Protein AF-A0A4V2BC86-F1 (afdb_monomer)

Mean predicted aligned error: 7.88 Å

Solvent-accessible surface area (backbone atoms only — not comparable to full-atom values): 12059 Å² total; per-residue (Å²): 133,84,77,79,73,82,78,88,74,74,68,46,29,28,91,84,32,39,36,37,37,76,54,95,94,44,75,49,76,33,45,26,48,31,39,35,82,59,29,38,28,33,44,47,94,48,63,70,61,46,71,81,51,50,77,66,40,73,49,63,32,38,39,37,60,84,94,60,72,40,82,43,39,33,30,29,74,43,72,49,74,50,33,40,33,35,33,61,41,92,70,50,74,67,56,47,52,51,45,43,50,74,67,26,47,50,51,44,12,57,46,38,36,84,49,69,50,88,75,45,51,68,72,57,42,78,70,52,66,46,31,28,45,28,58,58,57,24,39,39,39,35,24,44,48,100,86,68,50,79,41,34,40,38,40,34,46,45,53,34,36,40,36,41,35,69,95,76,44,67,45,20,34,34,46,45,80,47,87,87,58,39,59,45,79,49,70,46,99,62,60,50,66,65,58,32,57,47,51,39,45,17,48,77,32,28,76,79,52,57,69,67,58,39,54,52,52,51,78,68,77

Nearest PDB structures (foldseek):
  4xrn-assembly2_B  TM=7.538E-01  e=5.655E-06  Pseudomonas aeruginosa PAO1
  4rt0-assembly1_A  TM=7.143E-01  e=3.506E-06  Pseudomonas aeruginosa PAO1
  8u0i-assembly1_A  TM=8.084E-01  e=3.095E-05  Pseudomonas aeruginosa PA14
  4rt1-assembly1_A  TM=6.954E-01  e=7.375E-06  Pseudomonas aeruginosa PAO1
  4i86-assembly2_B  TM=6.890E-01  e=3.759E-04  Komagataeibacter xylinus

pLDDT: mean 87.03, std 12.87, range [28.3, 98.25]

Secondary structure (DSSP, 8-state):
--------S--EE-TT-EEEEEETTEEEEEEEEEEETTEEEEE-SSGGGGGG--TT-EEEEEEE-SSSEEEEEEEEEEEETTEEEEEEES--HHHHHHHHHHT-HHHHHHH-EEE-GGGS-TTT-TT--EEEEETTTEEEEEEE-TTS-EEEEEEEETTEEEEEETTTEEEEEEEEEETTTEEEEEE-SS--HHHHHHHHHHHHT-TTS-HHHHHHHHHT-

Sequence (221 aa):
MNYETTRVVPRFPLPKEKMKFVFAEGEKVFAVRDISRRGLGISLLEFDESLYFPTDYRCQAELKIDEEPMLVHVRVKRVNAWSVGFEFEDLDPAQEERLKAFVDPLHIGATLKLVDPRGAPGAFGTGLSAWYHGDSATDLYIWNDTRGGLRRALFSSGERFWEWEEGSGIATGKVELLEGDRTILHKDATPEVRTRALVRKVLEHAEVLDYRLVSFLKEKT

Structure (mmCIF, N/CA/C/O backbone):
data_AF-A0A4V2BC86-F1
#
_entry.id   AF-A0A4V2BC86-F1
#
loop_
_atom_site.group_PDB
_atom_site.id
_atom_sit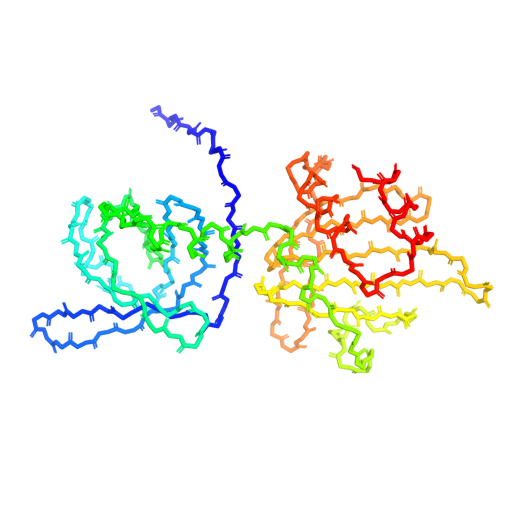e.type_symbol
_atom_site.label_atom_id
_atom_site.label_alt_id
_atom_site.label_comp_id
_atom_site.label_asym_id
_atom_site.label_entity_id
_atom_site.label_seq_id
_atom_site.pdbx_PDB_ins_code
_atom_site.Cartn_x
_atom_site.Cartn_y
_atom_site.Cartn_z
_atom_site.occupancy
_atom_site.B_iso_or_equiv
_atom_site.auth_seq_id
_atom_site.auth_comp_id
_atom_site.auth_asym_id
_atom_site.auth_atom_id
_atom_site.pdbx_PDB_model_num
ATOM 1 N N . MET A 1 1 ? -28.401 -14.197 -2.204 1.00 32.22 1 MET A N 1
ATOM 2 C CA . MET A 1 1 ? -27.991 -13.215 -3.232 1.00 32.22 1 MET A CA 1
ATOM 3 C C . MET A 1 1 ? -26.858 -12.385 -2.651 1.00 32.22 1 MET A C 1
ATOM 5 O O . MET A 1 1 ? -27.122 -11.525 -1.823 1.00 32.22 1 MET A O 1
ATOM 9 N N . ASN A 1 2 ? -25.609 -12.693 -3.007 1.00 28.30 2 ASN A N 1
ATOM 10 C CA . ASN A 1 2 ? -24.467 -11.853 -2.649 1.00 28.30 2 ASN A CA 1
ATOM 11 C C . ASN A 1 2 ? -24.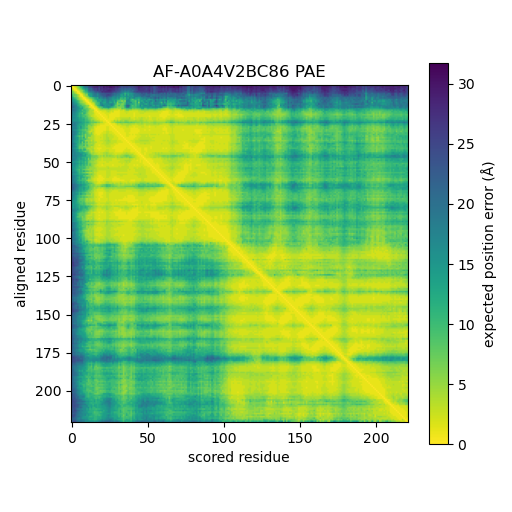413 -10.701 -3.649 1.00 28.30 2 ASN A C 1
ATOM 13 O O . ASN A 1 2 ? -24.008 -10.895 -4.791 1.00 28.30 2 ASN A O 1
ATOM 17 N N . TYR A 1 3 ? -24.845 -9.515 -3.232 1.00 32.41 3 TYR A N 1
ATOM 18 C CA . TYR A 1 3 ? -24.466 -8.299 -3.933 1.00 32.41 3 TYR A CA 1
ATOM 19 C C . TYR A 1 3 ? -22.989 -8.060 -3.621 1.00 32.41 3 TYR A C 1
ATOM 21 O O . TYR A 1 3 ? -22.653 -7.510 -2.571 1.00 32.41 3 TYR A O 1
ATOM 29 N N . GLU A 1 4 ? -22.097 -8.512 -4.504 1.00 33.34 4 GLU A N 1
ATOM 30 C CA . GLU A 1 4 ? -20.732 -7.994 -4.538 1.00 33.34 4 GLU A CA 1
ATOM 31 C C . GLU A 1 4 ? -20.833 -6.492 -4.788 1.00 33.34 4 GLU A C 1
ATOM 33 O O . GLU A 1 4 ? -21.039 -6.020 -5.903 1.00 33.34 4 GLU A O 1
ATOM 38 N N . THR A 1 5 ? -20.779 -5.716 -3.710 1.00 37.22 5 THR A N 1
ATOM 39 C CA . THR A 1 5 ? -20.748 -4.265 -3.799 1.00 37.22 5 THR A CA 1
ATOM 40 C C . THR A 1 5 ? -19.396 -3.908 -4.398 1.00 37.22 5 THR A C 1
ATOM 42 O O . THR A 1 5 ? -18.359 -4.013 -3.735 1.00 37.22 5 THR A O 1
ATOM 45 N N . THR A 1 6 ? -19.399 -3.535 -5.676 1.00 43.44 6 THR A N 1
ATOM 46 C CA . THR A 1 6 ? -18.214 -3.120 -6.423 1.00 43.44 6 THR A CA 1
ATOM 47 C C . THR A 1 6 ? -17.579 -1.931 -5.704 1.00 43.44 6 THR A C 1
ATOM 49 O O . THR A 1 6 ? -18.071 -0.805 -5.748 1.00 43.44 6 THR A O 1
ATOM 52 N N . ARG A 1 7 ? -16.508 -2.192 -4.949 1.00 46.59 7 ARG A N 1
ATOM 53 C CA . ARG A 1 7 ? -15.885 -1.205 -4.052 1.00 46.59 7 ARG A CA 1
ATOM 54 C C . ARG A 1 7 ? -15.330 -0.028 -4.847 1.00 46.59 7 ARG A C 1
ATOM 56 O O . ARG A 1 7 ? -14.785 -0.241 -5.922 1.00 46.59 7 ARG A O 1
ATOM 63 N N . VAL A 1 8 ? -15.412 1.190 -4.310 1.00 52.50 8 VAL A N 1
ATOM 64 C CA . VAL A 1 8 ? -15.033 2.433 -5.022 1.00 52.50 8 VAL A CA 1
ATOM 65 C C . VAL A 1 8 ? -13.670 3.002 -4.575 1.00 52.50 8 VAL A C 1
ATOM 67 O O . VAL A 1 8 ? -13.105 3.817 -5.291 1.00 52.50 8 VAL A O 1
ATOM 70 N N . VAL A 1 9 ? -13.096 2.568 -3.439 1.00 44.41 9 VAL A N 1
ATOM 71 C CA . VAL A 1 9 ? -11.846 3.148 -2.884 1.00 44.41 9 VAL A CA 1
ATOM 72 C C . VAL A 1 9 ? -10.697 2.130 -2.880 1.00 44.41 9 VAL A C 1
ATOM 74 O O . VAL A 1 9 ? -10.923 1.003 -2.424 1.00 44.41 9 VAL A O 1
ATOM 77 N N . PRO A 1 10 ? -9.490 2.497 -3.357 1.00 51.03 10 PRO A N 1
ATOM 78 C CA . PRO A 1 10 ? -8.293 1.669 -3.229 1.00 51.03 10 PRO A CA 1
ATOM 79 C C . PRO A 1 10 ? -7.887 1.500 -1.760 1.00 51.03 10 PRO A C 1
ATOM 81 O O . PRO A 1 10 ? -8.221 2.326 -0.909 1.00 51.03 10 PRO A O 1
ATOM 84 N N . ARG A 1 11 ? -7.197 0.399 -1.471 1.00 54.91 11 ARG A N 1
ATOM 85 C CA . ARG A 1 11 ? -6.683 0.074 -0.144 1.00 54.91 11 ARG A CA 1
ATOM 86 C C . ARG A 1 11 ? -5.184 -0.127 -0.212 1.00 54.91 11 ARG A C 1
ATOM 88 O O . ARG A 1 11 ? -4.731 -0.835 -1.109 1.00 54.91 11 ARG A O 1
ATOM 95 N N . PHE A 1 12 ? -4.469 0.451 0.741 1.00 55.41 12 PHE A N 1
ATOM 96 C CA . PHE A 1 12 ? -3.022 0.324 0.837 1.00 55.41 12 PHE A CA 1
ATOM 97 C C . PHE A 1 12 ? -2.664 -0.676 1.928 1.00 55.41 12 PHE A C 1
ATOM 99 O O . PHE A 1 12 ? -3.215 -0.574 3.024 1.00 55.41 12 PHE A O 1
ATOM 106 N N . PRO A 1 13 ? -1.811 -1.660 1.631 1.00 58.78 13 PRO A N 1
ATOM 107 C CA . PRO A 1 13 ? -1.336 -2.630 2.605 1.00 58.78 13 PRO A CA 1
ATOM 108 C C . PRO A 1 13 ? -0.317 -1.993 3.554 1.00 58.78 13 PRO A C 1
ATOM 110 O O . PRO A 1 13 ? 0.589 -1.291 3.114 1.00 58.78 13 PRO A O 1
ATOM 113 N N . LEU A 1 14 ? -0.461 -2.245 4.857 1.00 64.69 14 LEU A N 1
ATOM 114 C CA . LEU A 1 14 ? 0.290 -1.536 5.901 1.00 64.69 14 LEU A CA 1
ATOM 115 C C . LEU A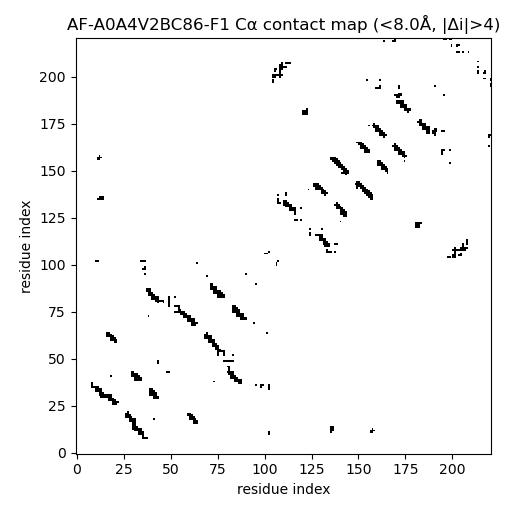 1 14 ? 0.940 -2.473 6.931 1.00 64.69 14 LEU A C 1
ATOM 117 O O . LEU A 1 14 ? 0.638 -2.395 8.119 1.00 64.69 14 LEU A O 1
ATOM 121 N N . PRO A 1 15 ? 1.889 -3.335 6.540 1.00 59.38 15 PRO A N 1
ATOM 122 C CA . PRO A 1 15 ? 2.422 -4.362 7.439 1.00 59.38 15 PRO A CA 1
ATOM 123 C C . PRO A 1 15 ? 3.097 -3.815 8.713 1.00 59.38 15 PRO A C 1
ATOM 125 O O . PRO A 1 15 ? 3.284 -4.563 9.671 1.00 59.38 15 PRO A O 1
ATOM 128 N N . LYS A 1 16 ? 3.476 -2.530 8.737 1.00 72.12 16 LYS A N 1
ATOM 129 C CA . LYS A 1 16 ? 4.114 -1.876 9.890 1.00 72.12 16 LYS A CA 1
ATOM 130 C C . LYS A 1 16 ? 3.128 -1.158 10.810 1.00 72.12 16 LYS A C 1
ATOM 132 O O . LYS A 1 16 ? 3.446 -0.977 11.987 1.00 72.12 16 LYS A O 1
ATOM 137 N N . GLU A 1 17 ? 1.959 -0.774 10.302 1.00 84.81 17 GLU A N 1
ATOM 138 C CA . GLU A 1 17 ? 1.034 0.057 11.063 1.00 84.81 17 GLU A CA 1
ATOM 139 C C . GLU A 1 17 ? 0.216 -0.769 12.043 1.00 84.81 17 GLU A C 1
ATOM 141 O O . GLU A 1 17 ? -0.103 -1.944 11.825 1.00 84.81 17 GLU A O 1
ATOM 146 N N . LYS A 1 18 ? -0.103 -0.141 13.172 1.00 91.62 18 LYS A N 1
ATOM 147 C CA . LYS A 1 18 ? -0.740 -0.802 14.306 1.00 91.62 18 LYS A CA 1
ATOM 148 C C . LYS A 1 18 ? -1.946 -0.012 14.768 1.00 91.62 18 LYS A C 1
ATOM 150 O O . LYS A 1 18 ? -1.952 1.217 14.756 1.00 91.62 18 LYS A O 1
ATOM 155 N N . MET A 1 19 ? -2.948 -0.744 15.227 1.00 95.19 19 MET A N 1
ATOM 156 C CA . MET A 1 19 ? -4.140 -0.177 15.833 1.00 95.19 19 MET A CA 1
ATOM 157 C C . MET A 1 19 ? -4.314 -0.753 17.231 1.00 95.19 19 MET A C 1
ATOM 159 O O . MET A 1 19 ? -4.343 -1.973 17.404 1.00 95.19 19 MET A O 1
ATOM 163 N N . LYS A 1 20 ? -4.397 0.129 18.226 1.00 96.94 20 LYS A N 1
ATOM 164 C CA . LYS A 1 20 ? -4.555 -0.223 19.637 1.00 96.94 20 LYS A CA 1
ATOM 165 C C . LYS A 1 20 ? -5.993 0.032 20.076 1.00 96.94 20 LYS A C 1
ATOM 167 O O . LYS A 1 20 ? -6.523 1.122 19.876 1.00 96.94 20 LYS A O 1
ATOM 172 N N . PHE A 1 21 ? -6.598 -0.968 20.701 1.00 96.75 21 PHE A N 1
ATOM 173 C CA . PHE A 1 21 ? -7.939 -0.921 21.272 1.00 96.75 21 PHE A CA 1
ATOM 174 C C . PHE A 1 21 ? -7.848 -1.089 22.787 1.00 96.75 21 PHE A C 1
ATOM 176 O O . PHE A 1 21 ? -6.995 -1.830 23.280 1.00 96.75 21 PHE A O 1
ATOM 183 N N . VAL A 1 22 ? -8.743 -0.421 23.510 1.00 93.06 22 VAL A N 1
ATOM 184 C CA . VAL A 1 22 ? -8.871 -0.544 24.965 1.00 93.06 22 VAL A CA 1
ATOM 185 C C . VAL A 1 22 ? -10.157 -1.310 25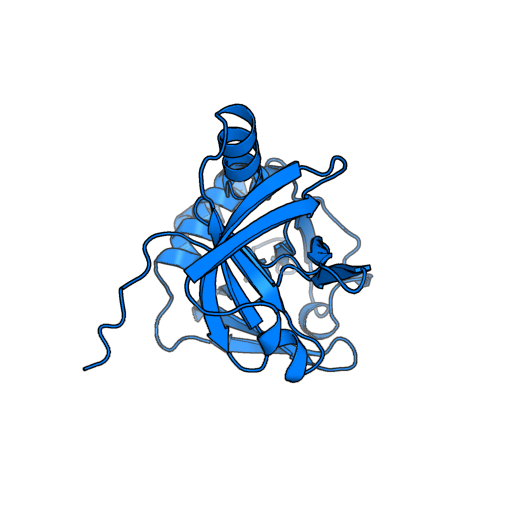.268 1.00 93.06 22 VAL A C 1
ATOM 187 O O . VAL A 1 22 ? -11.247 -0.858 24.916 1.00 93.06 22 VAL A O 1
ATOM 190 N N . PHE A 1 23 ? -10.025 -2.470 25.905 1.00 90.56 23 PHE A N 1
ATOM 191 C CA . PHE A 1 23 ? -11.117 -3.352 26.318 1.00 90.56 23 PHE A CA 1
ATOM 192 C C . PHE A 1 23 ? -11.194 -3.453 27.845 1.00 90.56 23 PHE A C 1
ATOM 194 O O . PHE A 1 23 ? -10.336 -2.940 28.564 1.00 90.56 23 PHE A O 1
ATOM 201 N N . ALA A 1 24 ? -12.220 -4.143 28.352 1.00 88.94 24 ALA A N 1
ATOM 202 C CA . ALA A 1 24 ? -12.378 -4.373 29.787 1.00 88.94 24 ALA A CA 1
ATOM 203 C C . ALA A 1 24 ? -11.225 -5.204 30.377 1.00 88.94 24 ALA A C 1
ATOM 205 O O . ALA A 1 24 ? -10.805 -4.947 31.504 1.00 88.94 24 ALA A O 1
ATOM 206 N N . GLU A 1 25 ? -10.692 -6.171 29.620 1.00 89.50 25 GLU A N 1
ATOM 207 C CA . GLU A 1 25 ? -9.572 -7.012 30.062 1.00 89.50 25 GLU A CA 1
ATOM 208 C C . GLU A 1 25 ? -8.192 -6.358 29.863 1.00 89.50 25 GLU A C 1
ATOM 210 O O . GLU A 1 25 ? -7.183 -6.923 30.285 1.00 89.50 25 GLU A O 1
ATOM 215 N N . GLY A 1 26 ? -8.130 -5.179 29.233 1.00 92.69 26 GLY A N 1
ATOM 216 C CA . GLY A 1 26 ? -6.892 -4.444 28.981 1.00 92.69 26 GLY A CA 1
ATOM 217 C C . GLY A 1 26 ? -6.763 -3.941 27.546 1.00 92.69 26 GLY A C 1
ATOM 218 O O . GLY A 1 26 ? -7.733 -3.850 26.796 1.00 92.69 26 GLY A O 1
ATOM 219 N N . GLU A 1 27 ? -5.541 -3.587 27.161 1.00 94.94 27 GLU A N 1
ATOM 220 C CA . GLU A 1 27 ? -5.239 -3.084 25.823 1.00 94.94 27 GLU A CA 1
ATOM 221 C C . GLU A 1 27 ? -4.821 -4.221 24.886 1.00 94.94 27 GLU A C 1
ATOM 223 O O . GLU A 1 27 ? -4.073 -5.121 25.274 1.00 94.94 27 GLU A O 1
ATOM 228 N N . LYS A 1 28 ? -5.258 -4.157 23.626 1.00 95.12 28 LYS A N 1
ATOM 229 C CA . LYS A 1 28 ? -4.792 -5.057 22.563 1.00 95.12 28 LYS A CA 1
ATOM 230 C C . LYS A 1 28 ? -4.345 -4.271 21.343 1.00 95.12 28 LYS A C 1
ATOM 232 O O . LYS A 1 28 ? -4.946 -3.258 20.988 1.00 95.12 28 LYS A O 1
ATOM 237 N N . VAL A 1 29 ? -3.294 -4.758 20.690 1.00 94.44 29 VAL A N 1
ATOM 238 C CA . VAL A 1 29 ? -2.698 -4.131 19.508 1.00 94.44 29 VAL A CA 1
ATOM 239 C C . VAL A 1 29 ? -2.754 -5.102 18.342 1.00 94.44 29 VAL A C 1
ATOM 241 O O . VAL A 1 29 ? -2.226 -6.206 18.432 1.00 94.44 29 VAL A O 1
ATOM 244 N N . PHE A 1 30 ? -3.335 -4.659 17.234 1.00 94.62 30 PHE A N 1
ATOM 245 C CA . PHE A 1 30 ? -3.472 -5.451 16.017 1.00 94.62 30 PHE A CA 1
ATOM 246 C C . PHE A 1 30 ? -2.698 -4.812 14.869 1.00 94.62 30 PHE A C 1
ATOM 248 O O . PHE A 1 30 ? -2.589 -3.585 14.781 1.00 94.62 30 PHE A O 1
ATOM 255 N N . ALA A 1 31 ? -2.174 -5.646 13.972 1.00 90.69 31 ALA A N 1
ATOM 256 C CA . ALA A 1 31 ? -1.558 -5.177 12.737 1.00 90.69 31 ALA A CA 1
ATOM 257 C C . ALA A 1 31 ? -2.642 -4.667 11.779 1.00 90.69 31 ALA A C 1
ATOM 259 O O . ALA A 1 31 ? -3.637 -5.358 11.532 1.00 90.69 31 ALA A O 1
ATOM 260 N N . VAL A 1 32 ? -2.446 -3.474 11.219 1.00 90.69 32 VAL A N 1
ATOM 261 C CA . VAL A 1 32 ? -3.326 -2.942 10.178 1.00 90.69 32 VAL A CA 1
ATOM 262 C C . VAL A 1 32 ? -2.987 -3.657 8.875 1.00 90.69 32 VAL A C 1
ATOM 264 O O . VAL A 1 32 ? -1.912 -3.504 8.314 1.00 90.69 32 VAL A O 1
ATOM 267 N N . ARG A 1 33 ? -3.914 -4.462 8.363 1.00 86.38 33 ARG A N 1
ATOM 268 C CA . ARG A 1 33 ? -3.730 -5.143 7.080 1.00 86.38 33 ARG A CA 1
ATOM 269 C C . ARG A 1 33 ? -3.799 -4.154 5.930 1.00 86.38 33 ARG A C 1
ATOM 271 O O . ARG A 1 33 ? -2.986 -4.211 5.015 1.00 86.38 33 ARG A O 1
ATOM 278 N N . ASP A 1 34 ? -4.824 -3.307 5.946 1.00 85.62 34 ASP A N 1
ATOM 279 C CA . ASP A 1 34 ? -5.105 -2.386 4.857 1.00 85.62 34 ASP A CA 1
ATOM 280 C C . ASP A 1 34 ? -5.811 -1.114 5.338 1.00 85.62 34 ASP A C 1
ATOM 282 O O . ASP A 1 34 ? -6.564 -1.166 6.307 1.00 85.62 34 ASP A O 1
ATOM 286 N N . ILE A 1 35 ? -5.609 0.012 4.652 1.00 89.06 35 ILE A N 1
ATOM 287 C CA . ILE A 1 35 ? -6.291 1.282 4.941 1.00 89.06 35 ILE A CA 1
ATOM 288 C C . ILE A 1 35 ? -6.836 1.941 3.676 1.00 89.06 35 ILE A C 1
ATOM 290 O O . ILE A 1 35 ? -6.327 1.753 2.573 1.00 89.06 35 ILE A O 1
ATOM 294 N N . SER A 1 36 ? -7.870 2.752 3.838 1.00 87.69 36 SER A N 1
ATOM 295 C CA . SER A 1 36 ? -8.429 3.641 2.825 1.00 87.69 36 SER A CA 1
ATOM 29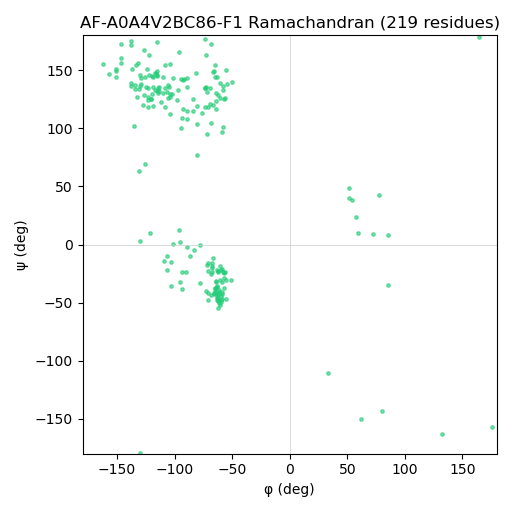6 C C . SER A 1 36 ? -8.962 4.903 3.500 1.00 87.69 36 SER A C 1
ATOM 298 O O . SER A 1 36 ? -9.131 4.927 4.716 1.00 87.69 36 SER A O 1
ATOM 300 N N . ARG A 1 37 ? -9.373 5.903 2.713 1.00 87.06 37 ARG A N 1
ATOM 301 C CA . ARG A 1 37 ? -10.023 7.117 3.247 1.00 87.06 37 ARG A CA 1
ATOM 302 C C . ARG A 1 37 ? -11.272 6.860 4.101 1.00 87.06 37 ARG A C 1
ATOM 304 O O . ARG A 1 37 ? -11.656 7.722 4.872 1.00 87.06 37 ARG A O 1
ATOM 311 N N . ARG A 1 38 ? -11.948 5.719 3.920 1.00 90.94 38 ARG A N 1
ATOM 312 C CA . ARG A 1 38 ? -13.229 5.418 4.589 1.00 90.94 38 ARG A CA 1
ATOM 313 C C . ARG A 1 38 ? -13.126 4.387 5.704 1.00 90.94 38 ARG A C 1
ATOM 315 O O . ARG A 1 38 ? -14.099 4.150 6.406 1.00 90.94 38 ARG A O 1
ATOM 322 N N . GLY A 1 39 ? -11.987 3.727 5.843 1.00 94.25 39 GLY A N 1
ATOM 323 C CA . GLY A 1 39 ? -11.855 2.654 6.813 1.00 94.25 39 GLY A CA 1
ATOM 324 C C . GLY A 1 39 ? -10.632 1.800 6.568 1.00 94.25 39 GLY A C 1
ATOM 325 O O . GLY A 1 39 ? -9.908 1.990 5.587 1.00 94.25 39 GLY A O 1
ATOM 326 N N . LEU A 1 40 ? -10.449 0.823 7.443 1.00 95.44 40 LEU A N 1
ATOM 327 C CA . LEU A 1 40 ? -9.279 -0.042 7.479 1.00 95.44 40 LEU A CA 1
ATOM 328 C C . LEU A 1 40 ? -9.671 -1.499 7.725 1.00 95.44 40 LEU A C 1
ATOM 330 O O . LEU A 1 40 ? -10.827 -1.826 8.009 1.00 95.44 40 LEU A O 1
ATOM 334 N N . GLY A 1 41 ? -8.707 -2.397 7.601 1.00 94.62 41 GLY A N 1
ATOM 335 C CA . GLY A 1 41 ? -8.797 -3.751 8.118 1.00 94.62 41 GLY A CA 1
ATOM 336 C C . GLY A 1 41 ? -7.619 -4.064 9.025 1.00 94.62 41 GLY A C 1
ATOM 337 O O . GLY A 1 41 ? -6.506 -3.645 8.728 1.00 94.62 41 GLY A O 1
ATOM 338 N N . ILE A 1 42 ? -7.859 -4.837 10.079 1.00 95.19 42 ILE A N 1
ATOM 339 C CA . ILE A 1 42 ? -6.808 -5.422 10.921 1.00 95.19 42 ILE A CA 1
ATOM 340 C C . ILE A 1 42 ? -6.714 -6.927 10.677 1.00 95.19 42 ILE A C 1
ATOM 342 O O . ILE A 1 42 ? -7.708 -7.548 10.282 1.00 95.19 42 ILE A O 1
ATOM 346 N N . SER A 1 43 ? -5.544 -7.500 10.931 1.00 91.12 43 SER A N 1
ATOM 347 C CA . SER A 1 43 ? -5.340 -8.950 10.990 1.00 91.12 43 SER A CA 1
ATOM 348 C C . SER A 1 43 ? -5.512 -9.459 12.423 1.00 91.12 43 SER A C 1
ATOM 350 O O . SER A 1 43 ? -5.101 -8.782 13.365 1.00 91.12 43 SER A O 1
ATOM 352 N N . LEU A 1 44 ? -6.103 -10.645 12.567 1.00 92.44 44 LEU A N 1
ATOM 353 C CA . LEU A 1 44 ? -6.213 -11.375 13.833 1.00 92.44 44 LEU A CA 1
ATOM 354 C C . LEU A 1 44 ? -5.163 -12.489 13.866 1.00 92.44 44 LEU A C 1
ATOM 356 O O . LEU A 1 44 ? -4.893 -13.100 12.827 1.00 92.44 44 LEU A O 1
ATOM 360 N N . LEU A 1 45 ? -4.583 -12.739 15.037 1.00 87.94 45 LEU A N 1
ATOM 361 C CA . LEU A 1 45 ? -3.624 -13.826 15.245 1.00 87.94 45 LEU A CA 1
ATOM 362 C C . LEU A 1 45 ? -4.316 -15.074 15.792 1.00 87.94 45 LEU A C 1
ATOM 364 O O . LEU A 1 45 ? -3.923 -16.190 15.452 1.00 87.94 45 LEU A O 1
ATOM 368 N N . GLU A 1 46 ? -5.365 -14.882 16.592 1.00 88.69 46 GLU A N 1
ATOM 369 C CA . GLU A 1 46 ? -6.119 -15.962 17.222 1.00 88.69 46 GLU A CA 1
ATOM 370 C C . GLU A 1 46 ? -7.602 -15.883 16.832 1.00 88.69 46 GLU A C 1
ATOM 372 O O . GLU A 1 46 ? -8.170 -14.814 16.600 1.00 88.69 46 GLU A O 1
ATOM 377 N N . PHE A 1 47 ? -8.248 -17.045 16.705 1.00 82.62 47 PHE A N 1
ATOM 378 C CA . PHE A 1 47 ? -9.621 -17.139 16.199 1.00 82.62 47 PHE A CA 1
ATOM 379 C C . PHE A 1 47 ? -10.646 -16.462 17.124 1.00 82.62 47 PHE A C 1
ATOM 381 O O . PHE A 1 47 ? -11.611 -15.841 16.665 1.00 82.62 47 PHE A O 1
ATOM 388 N N . ASP A 1 48 ? -10.443 -16.578 18.432 1.00 90.31 48 ASP A N 1
ATOM 389 C CA . ASP A 1 48 ? -11.289 -15.993 19.469 1.00 90.31 48 ASP A CA 1
ATOM 390 C C . ASP A 1 48 ? -11.155 -14.466 19.558 1.00 90.31 48 ASP A C 1
ATOM 392 O O . ASP A 1 48 ? -12.070 -13.809 20.052 1.00 90.31 48 ASP A O 1
ATOM 396 N N . GLU A 1 49 ? -10.113 -13.863 18.978 1.00 92.12 49 GLU A N 1
ATOM 397 C CA . GLU A 1 49 ? -10.008 -12.403 18.890 1.00 92.12 49 GLU A CA 1
ATOM 398 C C . GLU A 1 49 ? -11.127 -11.776 18.050 1.00 92.12 49 GLU A C 1
ATOM 400 O O . GLU A 1 49 ? -11.473 -10.605 18.223 1.00 92.12 49 GLU A O 1
ATOM 405 N N . SER A 1 50 ? -11.756 -12.552 17.167 1.00 92.12 50 SER A N 1
ATOM 406 C CA . SER A 1 50 ? -12.934 -12.090 16.427 1.00 92.12 50 SER A CA 1
ATOM 407 C C . SER A 1 50 ? -14.121 -11.761 17.346 1.00 92.12 50 SER A C 1
ATOM 409 O O . SER A 1 50 ? -14.967 -10.940 16.982 1.00 92.12 50 SER A O 1
ATOM 411 N N . LEU A 1 51 ? -14.165 -12.333 18.556 1.00 93.44 51 LEU A N 1
ATOM 412 C CA . LEU A 1 51 ? -15.238 -12.128 19.531 1.00 93.44 51 LEU A CA 1
ATOM 413 C C . LEU A 1 51 ? -15.224 -10.724 20.153 1.00 93.44 51 LEU A C 1
ATOM 415 O O . LEU A 1 51 ? -16.277 -10.252 20.580 1.00 93.44 51 LEU A O 1
ATOM 419 N N . TYR A 1 52 ? -14.082 -10.025 20.144 1.00 93.25 52 TYR A N 1
ATOM 420 C CA . TYR A 1 52 ? -13.998 -8.625 20.588 1.00 93.25 52 TYR A CA 1
ATOM 421 C C . TYR A 1 52 ? -14.742 -7.659 19.659 1.00 93.25 52 TYR A C 1
ATOM 423 O O . TYR A 1 52 ? -15.015 -6.520 20.038 1.00 93.25 52 TYR A O 1
ATOM 431 N N . PHE A 1 53 ? -15.077 -8.094 18.441 1.00 96.06 53 PHE A N 1
ATOM 432 C CA . PHE A 1 53 ? -15.589 -7.222 17.392 1.00 96.06 53 PHE A CA 1
ATOM 433 C C . PHE A 1 53 ? -16.922 -7.713 16.817 1.00 96.06 53 PHE A C 1
ATOM 435 O O . PHE A 1 53 ? -16.973 -8.104 15.652 1.00 96.06 53 PHE A O 1
ATOM 442 N N . PRO A 1 54 ? -18.035 -7.673 17.572 1.00 95.56 54 PRO A N 1
ATOM 443 C CA . PRO A 1 54 ? -19.355 -7.940 17.007 1.00 95.56 54 PRO A CA 1
ATOM 444 C C . PRO A 1 54 ? -19.656 -7.027 15.808 1.00 95.56 54 PRO A C 1
ATOM 446 O O . PRO A 1 54 ? -19.191 -5.892 15.734 1.00 95.56 54 PRO A O 1
ATOM 449 N N . THR A 1 55 ? -20.461 -7.499 14.854 1.00 95.56 55 THR A N 1
ATOM 450 C CA . THR A 1 55 ? -20.848 -6.666 13.699 1.00 95.56 55 THR A CA 1
ATOM 451 C C . THR A 1 55 ? -21.594 -5.411 14.162 1.00 95.56 55 THR A C 1
ATOM 453 O O . THR A 1 55 ? -22.398 -5.477 15.087 1.00 95.56 55 THR A O 1
ATOM 456 N N . ASP A 1 56 ? -21.296 -4.272 13.530 1.00 96.56 56 ASP A N 1
ATOM 457 C CA . ASP A 1 56 ? -21.757 -2.924 13.888 1.00 96.56 56 ASP A CA 1
ATOM 458 C C . ASP A 1 56 ? -21.371 -2.445 15.300 1.00 96.56 56 ASP A C 1
ATOM 460 O O . ASP A 1 56 ? -21.799 -1.366 15.718 1.00 96.56 56 ASP A O 1
ATOM 464 N N . TYR A 1 57 ? -20.501 -3.174 16.011 1.00 96.44 57 TYR A N 1
ATOM 465 C CA . TYR A 1 57 ? -19.881 -2.670 17.231 1.00 96.44 57 TYR A CA 1
ATOM 466 C C . TYR A 1 57 ? -19.112 -1.379 16.939 1.00 96.44 57 TYR A C 1
ATOM 468 O O . TYR A 1 57 ? -18.405 -1.270 15.930 1.00 96.44 57 TYR A O 1
ATOM 476 N N . ARG A 1 58 ? -19.277 -0.399 17.828 1.00 97.12 58 ARG A N 1
ATOM 477 C CA . ARG A 1 58 ? -18.619 0.903 17.768 1.00 97.12 58 ARG A CA 1
ATOM 478 C C . ARG A 1 58 ? -17.609 1.004 18.888 1.00 97.12 58 ARG A C 1
ATOM 480 O O . ARG A 1 58 ? -17.950 0.768 20.046 1.00 97.12 58 ARG A O 1
ATOM 487 N N . CYS A 1 59 ? -16.398 1.401 18.545 1.00 95.62 59 CYS A N 1
ATOM 488 C CA . CYS A 1 59 ? -15.342 1.601 19.519 1.00 95.62 59 CYS A CA 1
ATOM 489 C C . CYS A 1 59 ? -14.417 2.735 19.101 1.00 95.62 59 CYS A C 1
ATOM 491 O O . CYS A 1 59 ? -14.334 3.114 17.931 1.00 95.62 59 CYS A O 1
ATOM 493 N N . GLN A 1 60 ? -13.702 3.252 20.088 1.00 96.62 60 GLN A N 1
ATOM 494 C CA . GLN A 1 60 ? -12.582 4.146 19.875 1.00 96.62 60 GLN A CA 1
ATOM 495 C C . GLN A 1 60 ? -11.290 3.326 19.850 1.00 96.62 60 GLN A C 1
ATOM 497 O O . GLN A 1 60 ? -11.150 2.356 20.598 1.00 96.62 60 GLN A O 1
ATOM 502 N N . ALA A 1 61 ? -10.355 3.707 18.990 1.00 97.19 61 ALA A N 1
ATOM 503 C CA . ALA A 1 61 ? -9.042 3.085 18.933 1.00 97.19 61 ALA A CA 1
ATOM 504 C C . ALA A 1 61 ? -7.968 4.098 18.553 1.00 97.19 61 ALA A C 1
ATOM 506 O O . ALA A 1 61 ? -8.232 5.114 17.914 1.00 97.19 61 ALA A O 1
ATOM 507 N N . GLU A 1 62 ? -6.738 3.795 18.936 1.00 97.31 62 GLU A N 1
ATOM 508 C CA . GLU A 1 62 ? -5.563 4.569 18.573 1.00 97.31 62 GLU A CA 1
ATOM 509 C C . GLU A 1 62 ? -4.948 3.953 17.313 1.00 97.31 62 GLU A C 1
ATOM 511 O O . GLU A 1 62 ? -4.410 2.843 17.337 1.00 97.31 62 GLU A O 1
ATOM 516 N N . LEU A 1 63 ? -5.075 4.661 16.194 1.00 95.44 63 LEU A N 1
ATOM 517 C CA . LEU A 1 63 ? -4.446 4.325 14.927 1.00 95.44 63 LEU A CA 1
ATOM 518 C C . LEU A 1 63 ? -3.071 4.985 14.875 1.00 95.44 63 LEU A C 1
ATOM 520 O O . LEU A 1 63 ? -2.961 6.211 14.832 1.00 95.44 63 LEU A O 1
ATOM 524 N N . LYS A 1 64 ? -2.018 4.172 14.847 1.00 90.81 64 LYS A N 1
ATOM 525 C CA . LYS A 1 64 ? -0.675 4.660 14.568 1.00 90.81 64 LYS A CA 1
ATOM 526 C C . LYS A 1 64 ? -0.458 4.607 13.061 1.00 90.81 64 LYS A C 1
ATOM 528 O O . LYS A 1 64 ? -0.399 3.521 12.499 1.00 90.81 64 LYS A O 1
ATOM 533 N N . ILE A 1 65 ? -0.441 5.787 12.453 1.00 82.44 65 ILE A N 1
ATOM 534 C CA . ILE A 1 65 ? 0.013 6.055 11.087 1.00 82.44 65 ILE A CA 1
ATOM 535 C C . ILE A 1 65 ? 1.117 7.103 11.241 1.00 82.44 65 ILE A C 1
ATOM 537 O O . ILE A 1 65 ? 0.900 8.091 11.934 1.00 82.44 65 ILE A O 1
ATOM 541 N N . ASP A 1 66 ? 2.306 6.886 10.691 1.00 76.62 66 ASP A N 1
ATOM 542 C CA . ASP A 1 66 ? 3.483 7.751 10.901 1.00 76.62 66 ASP A CA 1
ATOM 543 C C . ASP A 1 66 ? 3.961 7.821 12.378 1.00 76.62 66 ASP A C 1
ATOM 545 O O .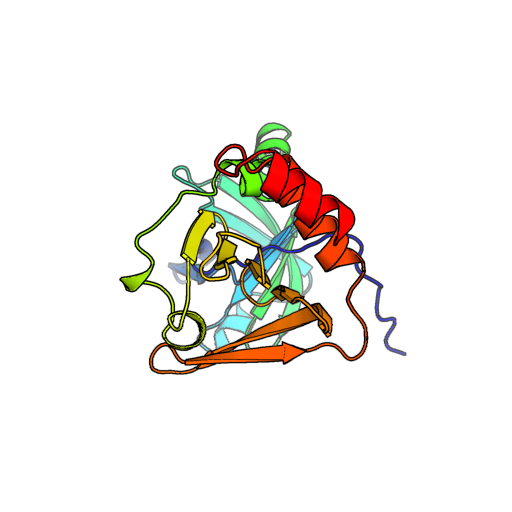 ASP A 1 66 ? 3.858 6.856 13.145 1.00 76.62 66 ASP A O 1
ATOM 549 N N . GLU A 1 67 ? 4.551 8.951 12.789 1.00 77.31 67 GLU A N 1
ATOM 550 C CA . GLU A 1 67 ? 5.165 9.111 14.115 1.00 77.31 67 GLU A CA 1
ATOM 551 C C . GLU A 1 67 ? 4.144 9.338 15.244 1.00 77.31 67 GLU A C 1
ATOM 553 O O . GLU A 1 67 ? 4.348 8.851 16.360 1.00 77.31 67 GLU A O 1
ATOM 558 N N . GLU A 1 68 ? 3.025 10.016 14.965 1.00 86.50 68 GLU A N 1
ATOM 559 C CA . GLU A 1 68 ? 2.049 10.411 15.989 1.00 86.50 68 GLU A CA 1
ATOM 560 C C . GLU A 1 68 ? 0.781 9.537 15.985 1.00 86.50 68 GLU A C 1
ATOM 562 O O . GLU A 1 68 ? 0.110 9.430 14.958 1.00 86.50 68 GLU A O 1
ATOM 567 N N . PRO A 1 69 ? 0.366 8.946 17.116 1.00 91.62 69 PRO A N 1
ATOM 568 C CA . PRO A 1 69 ? -0.894 8.214 17.183 1.00 91.62 69 PRO A CA 1
ATOM 569 C C . PRO A 1 69 ? -2.111 9.130 16.981 1.00 91.62 69 PRO A C 1
ATOM 571 O O . PRO A 1 69 ? -2.141 10.270 17.440 1.00 91.62 69 PRO A O 1
ATOM 574 N N . MET A 1 70 ? -3.143 8.610 16.320 1.00 94.44 70 MET A N 1
ATOM 575 C CA . MET A 1 70 ? -4.403 9.301 16.052 1.00 94.44 70 MET A CA 1
ATOM 576 C C . MET A 1 70 ? -5.572 8.525 16.660 1.00 94.44 70 MET A C 1
ATOM 578 O O . MET A 1 70 ? -5.770 7.348 16.367 1.00 94.44 70 MET A O 1
ATOM 582 N N . LEU A 1 71 ? -6.373 9.183 17.495 1.00 96.38 71 LEU A N 1
ATOM 583 C CA . LEU A 1 71 ? -7.537 8.572 18.133 1.00 96.38 71 LEU A CA 1
ATOM 584 C C . LEU A 1 71 ? -8.750 8.620 17.193 1.00 96.38 71 LEU A C 1
ATOM 586 O O . LEU A 1 71 ? -9.239 9.701 16.881 1.00 96.38 71 LEU A O 1
ATOM 590 N N . VAL A 1 72 ? -9.248 7.468 16.750 1.00 96.94 72 VAL A N 1
ATOM 591 C CA . VAL A 1 72 ? -10.337 7.360 15.765 1.00 96.94 72 VAL A CA 1
ATOM 592 C C . VAL A 1 72 ? -11.544 6.624 16.335 1.00 96.94 72 VAL A C 1
ATOM 594 O O . VAL A 1 72 ? -11.396 5.659 17.089 1.00 96.94 72 VAL A O 1
ATOM 597 N N . HIS A 1 73 ? -12.745 7.042 15.935 1.00 97.56 73 HIS A N 1
ATOM 598 C CA . HIS A 1 73 ? -13.952 6.244 16.125 1.00 97.56 73 HIS A CA 1
ATOM 599 C C . HIS A 1 73 ? -14.157 5.337 14.920 1.00 97.56 73 HIS A C 1
ATOM 601 O O . HIS A 1 73 ? -14.006 5.745 13.766 1.00 97.56 73 HIS A O 1
ATOM 607 N N . VAL A 1 74 ? -14.481 4.080 15.193 1.00 98.12 74 VAL A N 1
ATOM 608 C CA . VAL A 1 74 ? -14.688 3.080 14.157 1.00 98.12 74 VAL A CA 1
ATOM 609 C C . VAL A 1 74 ? -15.905 2.221 14.433 1.00 98.12 74 VAL A C 1
ATOM 611 O O . VAL A 1 74 ? -16.257 1.937 15.579 1.00 98.12 74 VAL A O 1
ATOM 614 N N . ARG A 1 75 ? -16.501 1.742 13.343 1.00 98.25 75 ARG A N 1
ATOM 615 C CA . ARG A 1 75 ? -17.597 0.780 13.351 1.00 98.25 75 ARG A CA 1
ATOM 616 C C . ARG A 1 75 ? -17.201 -0.492 12.620 1.00 98.25 75 ARG A C 1
ATOM 618 O O . ARG A 1 75 ? -16.752 -0.443 11.472 1.00 98.25 75 ARG A O 1
ATOM 625 N N . VAL A 1 76 ? -17.416 -1.638 13.256 1.00 98.00 76 VAL A N 1
ATOM 626 C CA . VAL A 1 76 ? -17.172 -2.954 12.657 1.00 98.00 76 VAL A CA 1
ATOM 627 C C . VAL A 1 76 ? -18.153 -3.182 11.508 1.00 98.00 76 VAL A C 1
ATOM 629 O O . VAL A 1 76 ? -19.364 -3.214 11.705 1.00 98.00 76 VAL A O 1
ATOM 632 N N . LYS A 1 77 ? -17.640 -3.379 10.292 1.00 97.69 77 LYS A N 1
ATOM 633 C CA . LYS A 1 77 ? -18.451 -3.655 9.091 1.00 97.69 77 LYS A CA 1
ATOM 634 C C . LYS A 1 77 ? -18.395 -5.082 8.605 1.00 97.69 77 LYS A C 1
ATOM 636 O O . LYS A 1 77 ? -19.278 -5.516 7.870 1.00 97.69 77 LYS A O 1
ATOM 641 N N . ARG A 1 78 ? -17.348 -5.806 8.972 1.00 95.75 78 ARG A N 1
ATOM 642 C CA . ARG A 1 78 ? -17.209 -7.220 8.643 1.00 95.75 78 ARG A CA 1
ATOM 643 C C . ARG A 1 78 ? -16.260 -7.877 9.622 1.00 95.75 78 ARG A C 1
ATOM 645 O O . ARG A 1 78 ? -15.263 -7.276 10.020 1.00 95.75 78 ARG A O 1
ATOM 652 N N . VAL A 1 79 ? -16.543 -9.135 9.896 1.00 95.31 79 VAL A N 1
ATOM 653 C CA . VAL A 1 79 ? -15.731 -10.005 10.734 1.00 95.31 79 VAL A CA 1
ATOM 654 C C . VAL A 1 79 ? -15.532 -11.292 9.957 1.00 95.31 79 VAL A C 1
ATOM 656 O O . VAL A 1 79 ? -16.471 -11.819 9.358 1.00 95.31 79 VAL A O 1
ATOM 659 N N . ASN A 1 80 ? -14.305 -11.778 9.916 1.00 92.75 80 ASN A N 1
ATOM 660 C CA . ASN A 1 80 ? -14.002 -13.127 9.469 1.00 92.75 80 ASN A CA 1
ATOM 661 C C . ASN A 1 80 ? -12.948 -13.727 10.408 1.00 92.75 80 ASN A C 1
ATOM 663 O O . ASN A 1 80 ? -12.460 -13.048 11.307 1.00 92.75 80 ASN A O 1
ATOM 667 N N . ALA A 1 81 ? -12.616 -15.002 10.205 1.00 88.81 81 ALA A N 1
ATOM 668 C CA . ALA A 1 81 ? -11.771 -15.760 11.130 1.00 88.81 81 ALA A CA 1
ATOM 669 C C . ALA A 1 81 ? -10.381 -15.142 11.381 1.00 88.81 81 ALA A C 1
ATOM 671 O O . ALA A 1 81 ? -9.786 -15.415 12.411 1.00 88.81 81 ALA A O 1
ATOM 672 N N . TRP A 1 82 ? -9.877 -14.319 10.454 1.00 91.25 82 TRP A N 1
ATOM 673 C CA . TRP A 1 82 ? -8.494 -13.821 10.466 1.00 91.25 82 TRP A CA 1
ATOM 674 C C . TRP A 1 82 ? -8.384 -12.304 10.291 1.00 91.25 82 TRP A C 1
ATOM 676 O O . TRP A 1 82 ? -7.289 -11.765 10.151 1.00 91.25 82 TRP A O 1
ATOM 686 N N . SER A 1 83 ? -9.507 -11.589 10.215 1.00 94.38 83 SER A N 1
ATOM 687 C CA . SER A 1 83 ? -9.504 -10.141 10.025 1.00 94.38 83 SER A CA 1
ATOM 688 C C . SER A 1 83 ? -10.827 -9.487 10.400 1.00 94.38 83 SER A C 1
ATOM 690 O O . SER A 1 83 ? -11.913 -10.060 10.280 1.00 94.38 83 SER A O 1
ATOM 692 N N . VAL A 1 84 ? -10.732 -8.209 1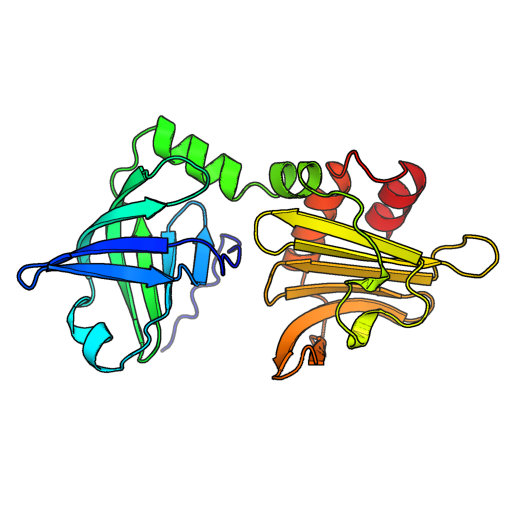0.745 1.00 96.62 84 VAL A N 1
ATOM 693 C CA . VAL A 1 84 ? -11.892 -7.349 10.986 1.00 96.62 84 VAL A CA 1
ATOM 694 C C . VAL A 1 84 ? -11.776 -6.130 10.089 1.00 96.62 84 VAL A C 1
ATOM 696 O O . VAL A 1 84 ? -10.693 -5.582 9.900 1.00 96.62 84 VAL A O 1
ATOM 699 N N . GLY A 1 85 ? -12.880 -5.748 9.449 1.00 96.88 85 GLY A N 1
ATOM 700 C CA . GLY A 1 85 ? -12.959 -4.527 8.655 1.00 96.88 85 GLY A CA 1
ATOM 701 C C . GLY A 1 85 ? -13.772 -3.468 9.373 1.00 96.88 85 GLY A C 1
ATOM 702 O O . GLY A 1 85 ? -14.904 -3.736 9.774 1.00 96.88 85 GLY A O 1
ATOM 703 N N . PHE A 1 86 ? -13.214 -2.270 9.444 1.00 97.69 86 PHE A N 1
ATOM 704 C CA . PHE A 1 86 ? -13.792 -1.116 10.104 1.00 97.69 86 PHE A CA 1
ATOM 705 C C . PHE A 1 86 ? -14.113 -0.017 9.095 1.00 97.69 86 PHE A C 1
ATOM 707 O O . PHE A 1 86 ? -13.429 0.137 8.080 1.00 97.69 86 PHE A O 1
ATOM 714 N N . GLU A 1 87 ? -15.146 0.754 9.396 1.00 97.69 87 GLU A N 1
ATOM 715 C CA . GLU A 1 87 ? -15.427 2.054 8.793 1.00 97.69 87 GLU A CA 1
ATOM 716 C C . GLU A 1 87 ? -15.092 3.141 9.814 1.00 97.69 87 GLU A C 1
ATOM 718 O O . GLU A 1 87 ? -15.403 2.973 10.993 1.00 97.69 87 GLU A O 1
ATOM 723 N N . PHE A 1 88 ? -14.452 4.224 9.373 1.00 97.62 88 PHE A N 1
ATOM 724 C CA . PHE A 1 88 ? -14.231 5.390 10.227 1.00 97.62 88 PHE A CA 1
ATOM 725 C C . PHE A 1 88 ? -15.551 6.143 10.432 1.00 97.62 88 PHE A C 1
ATOM 727 O O . PHE A 1 88 ? -16.290 6.369 9.473 1.00 97.62 88 PHE A O 1
ATOM 734 N N . GLU A 1 89 ? -15.836 6.538 11.669 1.00 97.19 89 GLU A N 1
ATOM 735 C CA . GLU A 1 89 ? -16.955 7.414 12.028 1.00 97.19 89 GLU A CA 1
ATOM 736 C C . GLU A 1 89 ? -16.392 8.720 12.614 1.00 97.19 89 GLU A C 1
ATOM 738 O O . GLU A 1 89 ? -15.334 8.716 13.239 1.00 97.19 89 GLU A O 1
ATOM 743 N N . ASP A 1 90 ? -17.092 9.834 12.387 1.00 94.94 90 ASP A N 1
ATOM 744 C CA . ASP A 1 90 ? -16.852 11.120 13.058 1.00 94.94 90 ASP A CA 1
ATOM 745 C C . ASP A 1 90 ? -15.395 11.624 13.033 1.00 94.94 90 ASP A C 1
ATOM 747 O O . ASP A 1 90 ? -14.900 12.165 14.021 1.00 94.94 90 ASP A O 1
ATOM 751 N N . LEU A 1 91 ? -14.703 11.450 11.899 1.00 95.31 91 LEU A N 1
ATOM 752 C CA . LEU A 1 91 ? -13.373 12.027 11.697 1.00 95.31 91 LEU A CA 1
ATOM 753 C C . LEU A 1 91 ? -13.461 13.553 11.698 1.00 95.31 91 LEU A C 1
ATOM 755 O O . LEU A 1 91 ? -14.265 14.134 10.963 1.00 95.31 91 LEU A O 1
ATOM 759 N N . ASP A 1 92 ? -12.603 14.204 12.477 1.00 95.12 92 ASP A N 1
ATOM 760 C CA . ASP A 1 92 ? -12.433 15.648 12.354 1.00 95.12 92 ASP A CA 1
ATOM 761 C C . ASP A 1 92 ? -11.670 16.010 11.054 1.00 95.12 92 ASP A C 1
ATOM 763 O O . ASP A 1 92 ? -11.031 15.148 10.437 1.00 95.12 92 ASP A O 1
ATOM 767 N N . PRO A 1 93 ? -11.711 17.279 10.601 1.00 94.94 93 PRO A N 1
ATOM 768 C CA . PRO A 1 93 ? -11.063 17.677 9.350 1.00 94.94 93 PRO A CA 1
ATOM 769 C C . PRO A 1 93 ? -9.548 17.427 9.302 1.00 94.94 93 PRO A C 1
ATOM 771 O O . PRO A 1 93 ? -9.011 17.147 8.230 1.00 94.94 93 PRO A O 1
ATOM 774 N N . ALA A 1 94 ? -8.846 17.522 10.436 1.00 92.19 94 ALA A N 1
ATOM 775 C CA . ALA A 1 94 ? -7.407 17.277 10.485 1.00 92.19 94 ALA A CA 1
ATOM 776 C C . ALA A 1 94 ? -7.105 15.779 10.340 1.00 92.19 94 ALA A C 1
ATOM 778 O O . ALA A 1 94 ? -6.194 15.400 9.602 1.00 92.19 94 ALA A O 1
ATOM 779 N N . GLN A 1 95 ? -7.908 14.926 10.979 1.00 93.56 95 GLN A N 1
ATOM 780 C CA . GLN A 1 95 ? -7.834 13.474 10.820 1.00 93.56 95 GLN A CA 1
ATOM 781 C C . GLN A 1 95 ? -8.159 13.039 9.389 1.00 93.56 95 GLN A C 1
ATOM 783 O O . GLN A 1 95 ? -7.464 12.182 8.837 1.00 93.56 95 GLN A O 1
ATOM 788 N N . GLU A 1 96 ? -9.181 13.636 8.764 1.00 92.75 96 GLU A N 1
ATOM 789 C CA . GLU A 1 96 ? -9.533 13.325 7.378 1.00 92.75 96 GLU A CA 1
ATOM 790 C C . GLU A 1 96 ? -8.398 13.693 6.415 1.00 92.75 96 GLU A C 1
ATOM 792 O O . GLU A 1 96 ? -8.023 12.867 5.579 1.00 92.75 96 GLU A O 1
ATOM 797 N N . GLU A 1 97 ? -7.826 14.895 6.531 1.00 90.25 97 GLU A N 1
ATOM 798 C CA . GLU A 1 97 ? -6.709 15.307 5.675 1.00 90.25 97 GLU A CA 1
ATOM 799 C C . GLU A 1 97 ? -5.462 14.453 5.918 1.00 90.25 97 GLU A C 1
ATOM 801 O O . GLU A 1 97 ? -4.808 14.052 4.955 1.00 90.25 97 GLU A O 1
ATOM 806 N N . ARG A 1 98 ? -5.180 14.075 7.170 1.00 88.94 98 ARG A N 1
ATOM 807 C CA . ARG A 1 98 ? -4.071 13.171 7.490 1.00 88.94 98 ARG A CA 1
ATOM 808 C C . ARG A 1 98 ? -4.256 11.794 6.853 1.00 88.94 98 ARG A C 1
ATOM 810 O O . ARG A 1 98 ? -3.358 11.310 6.170 1.00 88.94 98 ARG A O 1
ATOM 817 N N . LEU A 1 99 ? -5.436 11.188 6.997 1.00 88.94 99 LEU A N 1
ATOM 818 C CA . LEU A 1 99 ? -5.760 9.910 6.352 1.00 88.94 99 LEU A CA 1
ATOM 819 C C . LEU A 1 99 ? -5.713 10.011 4.830 1.00 88.94 99 LEU A C 1
ATOM 821 O O . LEU A 1 99 ? -5.240 9.092 4.166 1.00 88.94 99 LEU A O 1
ATOM 825 N N . LYS A 1 100 ? -6.217 11.113 4.271 1.00 86.50 100 LYS A N 1
ATOM 826 C CA . LYS A 1 100 ? -6.213 11.375 2.833 1.00 86.50 100 LYS A CA 1
ATOM 827 C C . LYS A 1 100 ? -4.794 11.489 2.294 1.00 86.50 100 LYS A C 1
ATOM 829 O O . LYS A 1 100 ? -4.543 10.858 1.278 1.00 86.50 100 LYS A O 1
ATOM 834 N N . ALA A 1 101 ? -3.911 12.230 2.963 1.00 82.81 101 ALA A N 1
ATOM 835 C CA . ALA A 1 101 ? -2.505 12.362 2.590 1.00 82.81 101 ALA A CA 1
ATOM 836 C C . ALA A 1 101 ? -1.771 11.018 2.684 1.00 82.81 101 ALA A C 1
ATOM 838 O O . ALA A 1 101 ? -1.073 10.630 1.752 1.00 82.81 101 ALA A O 1
ATOM 839 N N . PHE A 1 102 ? -2.008 10.272 3.764 1.00 80.50 102 PHE A N 1
ATOM 840 C CA . PHE A 1 102 ? -1.383 8.973 3.997 1.00 80.50 102 PHE A CA 1
ATOM 841 C C . PHE A 1 102 ? -1.727 7.942 2.908 1.00 80.50 102 PHE A C 1
ATOM 843 O O . PHE A 1 102 ? -0.879 7.171 2.468 1.00 80.50 102 PHE A O 1
ATOM 850 N N . VAL A 1 103 ? -2.976 7.944 2.431 1.00 80.88 103 VAL A N 1
ATOM 851 C CA . VAL A 1 103 ? -3.436 7.051 1.352 1.00 80.88 103 VAL A CA 1
ATOM 852 C C . VAL A 1 103 ? -3.392 7.706 -0.030 1.00 80.88 103 VAL A C 1
ATOM 854 O O . VAL A 1 103 ? -4.009 7.191 -0.967 1.00 80.88 103 VAL A O 1
ATOM 857 N N . ASP A 1 104 ? -2.728 8.855 -0.172 1.00 81.88 104 ASP A N 1
ATOM 858 C CA . ASP A 1 104 ? -2.628 9.559 -1.446 1.00 81.88 104 ASP A CA 1
ATOM 859 C C . ASP A 1 104 ? -1.540 8.914 -2.323 1.00 81.88 104 ASP A C 1
ATOM 861 O O . ASP A 1 104 ? -0.361 8.934 -1.956 1.00 81.88 104 ASP A O 1
ATOM 865 N N . PRO A 1 105 ? -1.877 8.389 -3.518 1.00 75.62 105 PRO A N 1
ATOM 866 C CA . PRO A 1 105 ? -0.880 7.919 -4.478 1.00 75.62 105 PRO A CA 1
ATOM 867 C C . PRO A 1 105 ? 0.224 8.937 -4.787 1.00 75.62 105 PRO A C 1
ATOM 869 O O . PRO A 1 105 ? 1.344 8.541 -5.101 1.00 75.62 105 PRO A O 1
ATOM 872 N N . LEU A 1 106 ? -0.091 10.235 -4.718 1.00 79.12 106 LEU A N 1
ATOM 873 C CA . LEU A 1 106 ? 0.876 11.304 -4.970 1.00 79.12 106 LEU A CA 1
ATOM 874 C C . LEU A 1 106 ? 1.976 11.315 -3.903 1.00 79.12 106 LEU A C 1
ATOM 876 O O . LEU A 1 106 ? 3.157 11.415 -4.227 1.00 79.12 106 LEU A O 1
ATOM 880 N N . HIS A 1 107 ? 1.585 11.144 -2.638 1.00 79.88 107 HIS A N 1
ATOM 881 C CA . HIS A 1 107 ? 2.517 11.072 -1.520 1.00 79.88 107 HIS A CA 1
ATOM 882 C C . HIS A 1 107 ? 3.396 9.820 -1.615 1.00 79.88 107 HIS A C 1
ATOM 884 O O . HIS A 1 107 ? 4.607 9.903 -1.451 1.00 79.88 107 HIS A O 1
ATOM 890 N N . ILE A 1 108 ? 2.809 8.678 -1.989 1.00 81.81 108 ILE A N 1
ATOM 891 C CA . ILE A 1 108 ? 3.550 7.426 -2.212 1.00 81.81 108 ILE A CA 1
ATOM 892 C C . ILE A 1 108 ? 4.627 7.594 -3.294 1.00 81.81 108 ILE A C 1
ATOM 894 O O . ILE A 1 108 ? 5.739 7.103 -3.135 1.00 81.81 108 ILE A O 1
ATOM 898 N N . GLY A 1 109 ? 4.326 8.304 -4.386 1.00 84.75 109 GLY A N 1
ATOM 899 C CA . GLY A 1 109 ? 5.325 8.608 -5.416 1.00 84.75 109 GLY A CA 1
ATOM 900 C C . GLY A 1 109 ? 6.510 9.391 -4.858 1.00 84.75 109 GLY A C 1
ATOM 901 O O . GLY A 1 109 ? 7.660 9.011 -5.079 1.00 84.75 109 GLY A O 1
ATOM 902 N N . ALA A 1 110 ? 6.226 10.432 -4.075 1.00 86.44 110 ALA A N 1
ATOM 903 C CA . ALA A 1 110 ? 7.239 11.314 -3.503 1.00 86.44 110 ALA A CA 1
ATOM 904 C C . ALA A 1 110 ? 8.132 10.634 -2.446 1.00 86.44 110 ALA A C 1
ATOM 906 O O . ALA A 1 110 ? 9.235 11.111 -2.177 1.00 86.44 110 ALA A O 1
ATOM 907 N N . THR A 1 111 ? 7.691 9.523 -1.847 1.00 88.00 111 THR A N 1
ATOM 908 C CA . THR A 1 111 ? 8.467 8.807 -0.818 1.00 88.00 111 THR A CA 1
ATOM 909 C C . THR A 1 111 ? 9.443 7.785 -1.397 1.00 88.00 111 THR A C 1
ATOM 911 O O . THR A 1 111 ? 10.307 7.303 -0.662 1.00 88.00 111 THR A O 1
ATOM 914 N N . LEU A 1 112 ? 9.367 7.486 -2.702 1.00 91.75 112 LEU A N 1
ATOM 915 C CA . LEU A 1 112 ? 10.282 6.560 -3.367 1.00 91.75 112 LEU A CA 1
ATOM 916 C C . LEU A 1 112 ? 11.733 7.046 -3.268 1.00 91.75 112 LEU A C 1
ATOM 918 O O . LEU A 1 112 ? 12.083 8.151 -3.684 1.00 91.75 112 LEU A O 1
ATOM 922 N N . LYS A 1 113 ? 12.608 6.178 -2.761 1.00 92.50 113 LYS A N 1
ATOM 923 C CA . LYS A 1 113 ? 14.048 6.423 -2.624 1.00 92.50 113 LYS A CA 1
ATOM 924 C C . LYS A 1 113 ? 14.829 5.270 -3.223 1.00 92.50 113 LYS A C 1
ATOM 926 O O . LYS A 1 113 ? 14.486 4.113 -3.006 1.00 92.50 113 LYS A O 1
ATOM 931 N N . LEU A 1 114 ? 15.897 5.588 -3.953 1.00 93.50 114 LEU A N 1
ATOM 932 C CA . LEU A 1 114 ? 16.825 4.580 -4.461 1.00 93.50 114 LEU A CA 1
ATOM 933 C C . LEU A 1 114 ? 17.474 3.844 -3.280 1.00 93.50 114 LEU A C 1
ATOM 935 O O . LEU A 1 114 ? 18.022 4.476 -2.375 1.00 93.50 114 LEU A O 1
ATOM 939 N N . VAL A 1 115 ? 17.429 2.518 -3.311 1.00 91.50 115 VAL A N 1
ATOM 940 C CA . VAL A 1 115 ? 18.019 1.631 -2.302 1.00 91.50 115 VAL A CA 1
ATOM 941 C C . VAL A 1 115 ? 19.026 0.680 -2.947 1.00 91.50 115 VAL A C 1
ATOM 943 O O . VAL A 1 115 ? 19.062 0.528 -4.168 1.00 91.50 115 VAL A O 1
ATOM 946 N N . ASP A 1 116 ? 19.885 0.063 -2.131 1.00 89.44 116 ASP A N 1
ATOM 947 C CA . ASP A 1 116 ? 20.908 -0.868 -2.617 1.00 89.44 116 ASP A CA 1
ATOM 948 C C . ASP A 1 116 ? 20.247 -2.105 -3.260 1.00 89.44 116 ASP A C 1
ATOM 950 O O . ASP A 1 116 ? 19.591 -2.875 -2.551 1.00 89.44 116 ASP A O 1
ATOM 954 N N . PRO A 1 117 ? 20.440 -2.354 -4.573 1.00 86.75 117 PRO A N 1
ATOM 955 C CA . PRO A 1 117 ? 19.827 -3.486 -5.268 1.00 86.75 117 PRO A CA 1
ATOM 956 C C . PRO A 1 117 ? 20.192 -4.854 -4.679 1.00 86.75 117 PRO A C 1
ATOM 958 O O . PRO A 1 117 ? 19.461 -5.820 -4.884 1.00 86.75 117 PRO A O 1
ATOM 961 N N . ARG A 1 118 ? 21.299 -4.958 -3.926 1.00 84.44 118 ARG A N 1
ATOM 962 C CA . ARG A 1 118 ? 21.709 -6.204 -3.255 1.00 84.44 118 ARG A CA 1
ATOM 963 C C . ARG A 1 118 ? 20.765 -6.623 -2.129 1.00 84.44 118 ARG A C 1
ATOM 965 O O . ARG A 1 118 ? 20.807 -7.781 -1.729 1.00 84.44 118 ARG A O 1
ATOM 972 N N . GLY A 1 119 ? 19.950 -5.700 -1.618 1.00 84.12 119 GLY A N 1
ATOM 973 C CA . GLY A 1 119 ? 18.916 -5.991 -0.626 1.00 84.12 119 GLY A CA 1
ATOM 974 C C . GLY A 1 119 ? 17.565 -6.378 -1.231 1.00 84.12 119 GLY A C 1
ATOM 975 O O . GLY A 1 119 ? 16.633 -6.638 -0.476 1.00 84.12 119 GLY A O 1
ATOM 976 N N . ALA A 1 120 ? 17.426 -6.377 -2.562 1.00 85.06 120 ALA A N 1
ATOM 977 C CA . ALA A 1 120 ? 16.162 -6.722 -3.198 1.00 85.06 120 ALA A CA 1
ATOM 978 C C . ALA A 1 120 ? 15.812 -8.202 -2.947 1.00 85.06 120 ALA A C 1
ATOM 980 O O . ALA A 1 120 ? 16.723 -9.036 -2.881 1.00 85.06 120 ALA A O 1
ATOM 981 N N . PRO A 1 121 ? 14.513 -8.560 -2.877 1.00 81.75 121 PRO A N 1
ATOM 982 C CA . PRO A 1 121 ? 14.091 -9.952 -2.772 1.00 81.75 121 PRO A CA 1
ATOM 983 C C . 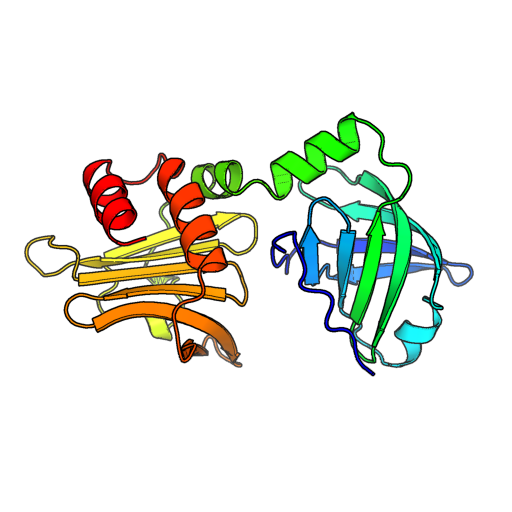PRO A 1 121 ? 14.762 -10.816 -3.843 1.00 81.75 121 PRO A C 1
ATOM 985 O O . PRO A 1 121 ? 14.881 -10.404 -5.002 1.00 81.75 121 PRO A O 1
ATOM 988 N N . GLY A 1 122 ? 15.176 -12.033 -3.479 1.00 79.94 122 GLY A N 1
ATOM 989 C CA . GLY A 1 122 ? 15.966 -12.898 -4.366 1.00 79.94 122 GLY A CA 1
ATOM 990 C C . GLY A 1 122 ? 15.303 -13.152 -5.727 1.00 79.94 122 GLY A C 1
ATOM 991 O O . GLY A 1 122 ? 15.990 -13.253 -6.743 1.00 79.94 122 GLY A O 1
ATOM 992 N N . ALA A 1 123 ? 13.966 -13.161 -5.769 1.00 80.88 123 ALA A N 1
ATOM 993 C CA . ALA A 1 123 ? 13.173 -13.295 -6.993 1.00 80.88 123 ALA A CA 1
ATOM 994 C C . ALA A 1 123 ? 13.384 -12.154 -8.011 1.00 80.88 123 ALA A C 1
ATOM 996 O O . ALA A 1 123 ? 13.149 -12.344 -9.206 1.00 80.88 123 ALA A O 1
ATOM 997 N N . PHE A 1 124 ? 13.828 -10.979 -7.561 1.00 86.44 124 PHE A N 1
ATOM 998 C CA . PHE A 1 124 ? 13.992 -9.783 -8.389 1.00 86.44 124 PHE A CA 1
ATOM 999 C C . PHE A 1 124 ? 15.456 -9.409 -8.641 1.00 86.44 124 PHE A C 1
ATOM 1001 O O . PHE A 1 124 ? 15.725 -8.630 -9.551 1.00 86.44 124 PHE A O 1
ATOM 1008 N N . GLY A 1 125 ? 16.407 -9.981 -7.897 1.00 80.94 125 GLY A N 1
ATOM 1009 C CA . GLY A 1 125 ? 17.808 -9.541 -7.911 1.00 80.94 125 GLY A CA 1
ATOM 1010 C C . GLY A 1 125 ? 18.576 -9.789 -9.217 1.00 80.94 125 GLY A C 1
ATOM 1011 O O . GLY A 1 125 ? 19.549 -9.093 -9.504 1.00 80.94 125 GLY A O 1
ATOM 1012 N N . THR A 1 126 ? 18.164 -10.751 -10.050 1.00 86.12 126 THR A N 1
ATOM 1013 C CA . THR A 1 126 ? 18.907 -11.066 -11.284 1.00 86.12 126 THR A CA 1
ATOM 1014 C C . THR A 1 126 ? 18.697 -9.978 -12.340 1.00 86.12 126 THR A C 1
ATOM 1016 O O . THR A 1 126 ? 17.579 -9.754 -12.799 1.00 86.12 126 THR A O 1
ATOM 1019 N N . GLY A 1 127 ? 19.786 -9.313 -12.743 1.00 89.81 127 GLY A N 1
ATOM 1020 C CA . GLY A 1 127 ? 19.775 -8.255 -13.764 1.00 89.81 127 GLY A CA 1
ATOM 1021 C C . GLY A 1 127 ? 19.150 -6.930 -13.314 1.00 89.81 127 GLY A C 1
ATOM 1022 O O . GLY A 1 127 ? 18.931 -6.053 -14.150 1.00 89.81 127 GLY A O 1
ATOM 1023 N N . LEU A 1 128 ? 18.840 -6.783 -12.022 1.00 94.31 128 LEU A N 1
ATOM 1024 C CA . LEU A 1 128 ? 18.212 -5.588 -11.469 1.00 94.31 128 LEU A CA 1
ATOM 1025 C C . LEU A 1 128 ? 19.143 -4.382 -11.615 1.00 94.31 128 LEU A C 1
ATOM 1027 O O . LEU A 1 128 ? 20.284 -4.405 -11.157 1.00 94.31 128 LEU A O 1
ATOM 1031 N N . SER A 1 129 ? 18.658 -3.332 -12.272 1.00 94.75 129 SER A N 1
ATOM 1032 C CA . SER A 1 129 ? 19.429 -2.110 -12.522 1.00 94.75 129 SER A CA 1
ATOM 1033 C C . SER A 1 129 ? 19.199 -1.055 -11.446 1.00 94.75 129 SER A C 1
ATOM 1035 O O . SER A 1 129 ? 20.141 -0.374 -11.051 1.00 94.75 129 SER A O 1
ATOM 1037 N N . ALA A 1 130 ? 17.964 -0.926 -10.960 1.00 94.19 130 ALA A N 1
ATOM 1038 C CA . ALA A 1 130 ? 17.630 -0.039 -9.854 1.00 94.19 130 ALA A CA 1
ATOM 1039 C C . ALA A 1 130 ? 16.439 -0.577 -9.058 1.00 94.19 130 ALA A C 1
ATOM 1041 O O . ALA A 1 130 ? 15.547 -1.226 -9.609 1.00 94.19 130 ALA A O 1
ATOM 1042 N N . TRP A 1 131 ? 16.429 -0.270 -7.765 1.00 95.06 131 TRP A N 1
ATOM 1043 C CA . TRP A 1 131 ? 15.322 -0.546 -6.861 1.00 95.06 131 TRP A CA 1
ATOM 1044 C C . TRP A 1 131 ? 15.025 0.708 -6.054 1.00 95.06 131 TRP A C 1
ATOM 1046 O O . TRP A 1 131 ? 15.921 1.288 -5.443 1.00 95.06 131 TRP A O 1
ATOM 1056 N N . TYR A 1 132 ? 13.769 1.131 -6.079 1.00 94.44 132 TYR A N 1
ATOM 1057 C CA . TYR A 1 132 ? 13.267 2.234 -5.284 1.00 94.44 132 TYR A CA 1
ATOM 1058 C C . TYR A 1 132 ? 12.279 1.694 -4.261 1.00 94.44 132 TYR A C 1
ATOM 1060 O O . TYR A 1 132 ? 11.382 0.936 -4.624 1.00 94.44 132 TYR A O 1
ATOM 1068 N N . HIS A 1 133 ? 12.440 2.104 -3.010 1.00 91.38 133 HIS A N 1
ATOM 1069 C CA . HIS A 1 133 ? 11.558 1.749 -1.906 1.00 91.38 133 HIS A CA 1
ATOM 1070 C C . HIS A 1 133 ? 10.856 3.005 -1.394 1.00 91.38 133 HIS A C 1
ATOM 1072 O O . HIS A 1 133 ? 11.503 4.042 -1.224 1.00 91.38 133 HIS A O 1
ATOM 1078 N N . GLY A 1 134 ? 9.551 2.911 -1.164 1.00 88.12 134 GLY A N 1
ATOM 1079 C CA . GLY A 1 134 ? 8.724 3.985 -0.625 1.00 88.12 134 GLY A CA 1
ATOM 1080 C C . GLY A 1 134 ? 7.868 3.509 0.543 1.00 88.12 134 GLY A C 1
ATOM 1081 O O . GLY A 1 134 ? 7.898 2.344 0.952 1.00 88.12 134 GLY A O 1
ATOM 1082 N N . ASP A 1 135 ? 7.071 4.427 1.075 1.00 82.62 135 ASP A N 1
ATOM 1083 C CA . ASP A 1 135 ? 6.166 4.128 2.183 1.00 82.62 135 ASP A CA 1
ATOM 1084 C C . ASP A 1 135 ? 5.026 3.190 1.754 1.00 82.62 135 ASP A C 1
ATOM 1086 O O . ASP A 1 135 ? 4.865 2.852 0.578 1.00 82.62 135 ASP A O 1
ATOM 1090 N N . SER A 1 136 ? 4.221 2.732 2.719 1.00 74.81 136 SER A N 1
ATOM 1091 C CA . SER A 1 136 ? 3.070 1.842 2.473 1.00 74.81 136 SER A CA 1
ATOM 1092 C C . SER A 1 136 ? 3.417 0.561 1.694 1.00 74.81 136 SER A C 1
ATOM 1094 O O . SER A 1 136 ? 2.655 0.113 0.833 1.00 74.81 136 SER A O 1
ATOM 1096 N N . ALA A 1 137 ? 4.587 -0.018 1.997 1.00 78.94 137 ALA A N 1
ATOM 1097 C CA . ALA A 1 137 ? 5.107 -1.228 1.356 1.00 78.94 137 ALA A CA 1
ATOM 1098 C C . ALA A 1 137 ? 5.102 -1.119 -0.178 1.00 78.94 137 ALA A C 1
ATOM 1100 O O . ALA A 1 137 ? 4.568 -1.994 -0.872 1.00 78.94 137 ALA A O 1
ATOM 1101 N N . THR A 1 138 ? 5.632 -0.004 -0.690 1.00 88.56 138 THR A N 1
ATOM 1102 C CA . THR A 1 138 ? 5.757 0.229 -2.126 1.00 88.56 138 THR A CA 1
ATOM 1103 C C . THR A 1 138 ? 7.186 0.054 -2.607 1.00 88.56 138 THR A C 1
ATOM 1105 O O . THR A 1 138 ? 8.137 0.542 -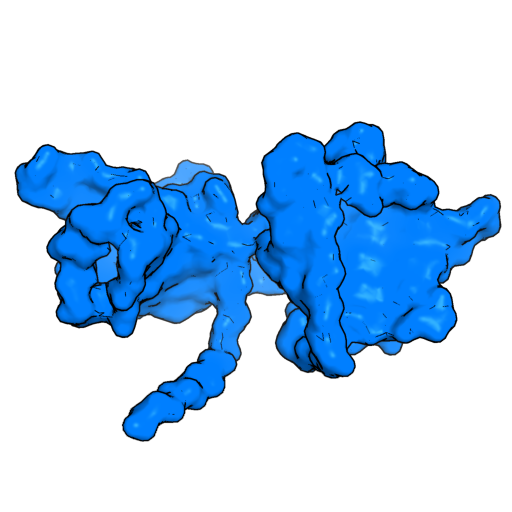1.998 1.00 88.56 138 THR A O 1
ATOM 1108 N N . ASP A 1 139 ? 7.328 -0.643 -3.729 1.00 92.12 139 ASP A N 1
ATOM 1109 C CA . ASP A 1 139 ? 8.615 -0.916 -4.352 1.00 92.12 139 ASP A CA 1
ATOM 1110 C C . ASP A 1 139 ? 8.506 -0.746 -5.868 1.00 92.12 139 ASP A C 1
ATOM 1112 O O . ASP A 1 139 ? 7.525 -1.161 -6.488 1.00 92.12 139 ASP A O 1
ATOM 1116 N N . LEU A 1 140 ? 9.528 -0.146 -6.473 1.00 95.12 140 LEU A N 1
ATOM 1117 C CA . LEU A 1 140 ? 9.697 -0.049 -7.918 1.00 95.12 140 LEU A CA 1
ATOM 1118 C C . LEU A 1 140 ? 11.038 -0.662 -8.313 1.00 95.12 140 LEU A C 1
ATOM 1120 O O . LEU A 1 140 ? 12.102 -0.175 -7.935 1.00 95.12 140 LEU A O 1
ATOM 1124 N N . TYR A 1 141 ? 10.979 -1.705 -9.126 1.00 95.62 141 TYR A N 1
ATOM 1125 C CA . TYR A 1 141 ? 12.128 -2.424 -9.654 1.00 95.62 141 TYR A CA 1
ATOM 1126 C C . TYR A 1 141 ? 12.293 -2.116 -11.139 1.00 95.62 141 TYR A C 1
ATOM 1128 O O . TYR A 1 141 ? 11.321 -2.146 -11.898 1.00 95.62 141 TYR A O 1
ATOM 1136 N N . ILE A 1 142 ? 13.526 -1.838 -11.554 1.00 96.38 142 ILE A N 1
ATOM 1137 C CA . ILE A 1 142 ? 13.874 -1.436 -12.917 1.00 96.38 142 ILE A CA 1
ATOM 1138 C C . ILE A 1 142 ? 14.970 -2.353 -13.454 1.00 96.38 142 ILE A C 1
ATOM 1140 O O . ILE A 1 142 ? 16.027 -2.501 -12.836 1.00 96.38 142 ILE A O 1
ATOM 1144 N N . TRP A 1 143 ? 14.742 -2.912 -14.641 1.00 96.56 143 TRP A N 1
ATOM 1145 C CA . TRP A 1 143 ? 15.729 -3.681 -15.395 1.00 96.56 143 TRP A CA 1
ATOM 1146 C C . TRP A 1 143 ? 16.001 -2.995 -16.727 1.00 96.56 143 TRP A C 1
ATOM 1148 O O . TRP A 1 143 ? 15.108 -2.878 -17.573 1.00 96.56 143 TRP A O 1
ATOM 1158 N N . ASN A 1 144 ? 17.251 -2.597 -16.923 1.00 95.38 144 ASN A N 1
ATOM 1159 C CA . ASN A 1 144 ? 17.750 -2.049 -18.171 1.00 95.38 144 ASN A CA 1
ATOM 1160 C C . ASN A 1 144 ? 18.592 -3.093 -18.915 1.00 95.38 144 ASN A C 1
ATOM 1162 O O . ASN A 1 144 ? 19.148 -4.021 -18.326 1.00 95.38 144 ASN A O 1
ATOM 1166 N N . ASP A 1 145 ? 18.691 -2.941 -20.230 1.00 94.81 145 ASP A N 1
ATOM 1167 C CA . ASP A 1 145 ? 19.668 -3.652 -21.038 1.00 94.81 145 ASP A CA 1
ATOM 1168 C C . ASP A 1 145 ? 21.084 -3.079 -20.824 1.00 94.81 145 ASP A C 1
ATOM 1170 O O . ASP A 1 145 ? 21.301 -2.087 -20.125 1.00 94.81 145 ASP A O 1
ATOM 1174 N N . THR A 1 146 ? 22.078 -3.694 -21.463 1.00 93.12 146 THR A N 1
ATOM 1175 C CA . THR A 1 146 ? 23.482 -3.260 -21.375 1.00 93.12 146 THR A CA 1
ATOM 1176 C C . THR A 1 146 ? 23.757 -1.891 -22.007 1.00 93.12 146 THR A C 1
ATOM 1178 O O . THR A 1 146 ? 24.841 -1.342 -21.817 1.00 93.12 146 THR A O 1
ATOM 1181 N N . ARG A 1 147 ? 22.804 -1.336 -22.763 1.00 93.88 147 ARG A N 1
ATOM 1182 C CA . ARG A 1 147 ? 22.854 -0.008 -23.391 1.00 93.88 147 ARG A CA 1
ATOM 1183 C C . ARG A 1 147 ? 22.042 1.035 -22.613 1.00 93.88 147 ARG A C 1
ATOM 1185 O O . ARG A 1 147 ? 22.009 2.191 -23.029 1.00 93.88 147 ARG A O 1
ATOM 1192 N N . GLY A 1 148 ? 21.411 0.652 -21.502 1.00 89.25 148 GLY A N 1
ATOM 1193 C CA . GLY A 1 148 ? 20.563 1.521 -20.686 1.00 89.25 148 GLY A CA 1
ATOM 1194 C C . GLY A 1 148 ? 19.106 1.622 -21.155 1.00 89.25 148 GLY A C 1
ATOM 1195 O O . GLY A 1 148 ? 18.365 2.443 -20.620 1.00 89.25 148 GLY A O 1
ATOM 1196 N N . GLY A 1 149 ? 18.678 0.819 -22.132 1.00 92.31 149 GLY A N 1
ATOM 1197 C CA . GLY A 1 149 ? 17.283 0.731 -22.563 1.00 92.31 149 GLY A CA 1
ATOM 1198 C C . GLY A 1 149 ? 16.427 -0.022 -21.546 1.00 92.31 149 GLY A C 1
ATOM 1199 O O . GLY A 1 149 ? 16.827 -1.079 -21.066 1.00 92.31 149 GLY A O 1
ATOM 1200 N N . LEU A 1 150 ? 15.245 0.500 -21.213 1.00 94.44 150 LEU A N 1
ATOM 1201 C CA . LEU A 1 150 ? 14.345 -0.136 -20.249 1.00 94.44 150 LEU A CA 1
ATOM 1202 C C . LEU A 1 150 ? 13.755 -1.431 -20.827 1.00 94.44 150 LEU A C 1
ATOM 1204 O O . LEU A 1 150 ? 13.051 -1.388 -21.834 1.00 94.44 150 LEU A O 1
ATOM 1208 N N . ARG A 1 151 ? 13.988 -2.566 -20.160 1.00 96.12 151 ARG A N 1
ATOM 1209 C CA . ARG A 1 151 ? 13.445 -3.879 -20.556 1.00 96.12 151 ARG A CA 1
ATOM 1210 C C . ARG A 1 151 ? 12.265 -4.323 -19.711 1.00 96.12 151 ARG A C 1
ATOM 1212 O O . ARG A 1 151 ? 11.365 -4.985 -20.217 1.00 96.12 151 ARG A O 1
ATOM 1219 N N . ARG A 1 152 ? 12.282 -3.996 -18.420 1.00 96.31 152 ARG A N 1
ATOM 1220 C CA . ARG A 1 152 ? 11.220 -4.365 -17.483 1.00 96.31 152 ARG A CA 1
ATOM 1221 C C . ARG A 1 152 ? 11.125 -3.337 -16.368 1.00 96.31 152 ARG A C 1
ATOM 1223 O O . ARG A 1 152 ? 12.139 -2.819 -15.903 1.00 96.31 152 ARG A O 1
ATOM 1230 N N . ALA A 1 153 ? 9.905 -3.077 -15.929 1.00 96.88 153 ALA A N 1
ATOM 1231 C CA . ALA A 1 153 ? 9.609 -2.322 -14.726 1.00 96.88 153 ALA A CA 1
ATOM 1232 C C . ALA A 1 153 ? 8.525 -3.059 -13.941 1.00 96.88 153 ALA A C 1
ATOM 1234 O O . ALA A 1 153 ? 7.530 -3.490 -14.521 1.00 96.88 153 ALA A O 1
ATOM 1235 N N . LEU A 1 154 ? 8.710 -3.200 -12.633 1.00 96.25 154 LEU A N 1
ATOM 1236 C CA . LEU A 1 154 ? 7.717 -3.789 -11.742 1.00 96.25 154 LEU A CA 1
ATOM 1237 C C . LEU A 1 154 ? 7.477 -2.835 -10.586 1.00 96.25 154 LEU A C 1
ATOM 1239 O O . LEU A 1 154 ? 8.401 -2.523 -9.845 1.00 96.25 154 LEU A O 1
ATOM 1243 N N . PHE A 1 155 ? 6.239 -2.390 -10.440 1.00 94.75 155 PHE A N 1
ATOM 1244 C CA . PHE A 1 155 ? 5.780 -1.640 -9.284 1.00 94.75 155 PHE A CA 1
ATOM 1245 C C . PHE A 1 155 ? 4.912 -2.549 -8.420 1.00 94.75 155 PHE A C 1
ATOM 1247 O O . PHE A 1 155 ? 3.925 -3.096 -8.915 1.00 94.75 155 PHE A O 1
ATOM 1254 N N . SER A 1 156 ? 5.232 -2.683 -7.139 1.00 92.12 156 SER A N 1
ATOM 1255 C CA . SER A 1 156 ? 4.399 -3.378 -6.159 1.00 92.12 156 SER A CA 1
ATOM 1256 C C . SER A 1 156 ? 3.949 -2.439 -5.049 1.00 92.12 156 SER A C 1
ATOM 1258 O O . SER A 1 156 ? 4.691 -1.561 -4.625 1.00 92.12 156 SER A O 1
ATOM 1260 N N . SER A 1 157 ? 2.721 -2.640 -4.573 1.00 87.62 157 SER A N 1
ATOM 1261 C CA . SER A 1 157 ? 2.173 -2.007 -3.373 1.00 87.62 157 SER A CA 1
ATOM 1262 C C . SER A 1 157 ? 1.464 -3.092 -2.563 1.00 87.62 157 SER A C 1
ATOM 1264 O O . SER A 1 157 ? 0.391 -3.576 -2.945 1.00 87.62 157 SER A O 1
ATOM 1266 N N . GLY A 1 158 ? 2.154 -3.541 -1.508 1.00 83.12 158 GLY A N 1
ATOM 1267 C CA . GLY A 1 158 ? 1.968 -4.824 -0.810 1.00 83.12 158 GLY A CA 1
ATOM 1268 C C . GLY A 1 158 ? 1.537 -5.970 -1.716 1.00 83.12 158 GLY A C 1
ATOM 1269 O O . GLY A 1 158 ? 2.336 -6.427 -2.518 1.00 83.12 158 GLY A O 1
ATOM 1270 N N . GLU A 1 159 ? 0.302 -6.466 -1.604 1.00 84.94 159 GLU A N 1
ATOM 1271 C CA . GLU A 1 159 ? -0.114 -7.683 -2.325 1.00 84.94 159 GLU A CA 1
ATOM 1272 C C . GLU A 1 159 ? -0.426 -7.473 -3.812 1.00 84.94 159 GLU A C 1
ATOM 1274 O O . GLU A 1 159 ? -0.820 -8.423 -4.484 1.00 84.94 159 GLU A O 1
ATOM 1279 N N . ARG A 1 160 ? -0.318 -6.258 -4.357 1.00 91.00 160 ARG A N 1
ATOM 1280 C CA . ARG A 1 160 ? -0.614 -5.982 -5.771 1.00 91.00 160 ARG A CA 1
ATOM 1281 C C . ARG A 1 160 ? 0.633 -5.551 -6.513 1.00 91.00 160 ARG A C 1
ATOM 1283 O O . ARG A 1 160 ? 1.454 -4.818 -5.974 1.00 91.00 160 ARG A O 1
ATOM 1290 N N . PHE A 1 161 ? 0.718 -5.945 -7.780 1.00 95.06 161 PHE A N 1
ATOM 1291 C CA . PHE A 1 161 ? 1.742 -5.426 -8.676 1.00 95.06 161 PHE A CA 1
ATOM 1292 C C . PHE A 1 161 ? 1.176 -4.977 -10.018 1.00 95.06 161 PHE A C 1
ATOM 1294 O O . PHE A 1 161 ? 0.136 -5.447 -10.491 1.00 95.06 161 PHE A O 1
ATOM 1301 N N . TRP A 1 162 ? 1.930 -4.077 -10.625 1.00 96.56 162 TRP A N 1
ATOM 1302 C CA . TRP A 1 162 ? 1.910 -3.727 -12.029 1.00 96.56 162 TRP A CA 1
ATOM 1303 C C . TRP A 1 162 ? 3.288 -4.038 -12.602 1.00 96.56 162 TRP A C 1
ATOM 1305 O O . TRP A 1 162 ? 4.309 -3.732 -11.991 1.00 96.56 162 TRP A O 1
ATOM 1315 N N . GLU A 1 163 ? 3.317 -4.654 -13.769 1.00 97.06 163 GLU A N 1
ATOM 1316 C CA . GLU A 1 163 ? 4.534 -4.978 -14.492 1.00 97.06 163 GLU A CA 1
ATOM 1317 C C . GLU A 1 163 ? 4.393 -4.499 -15.929 1.00 97.06 163 GLU A C 1
ATOM 1319 O O . GLU A 1 163 ? 3.366 -4.718 -16.573 1.00 97.06 163 GLU A O 1
ATOM 1324 N N . TRP A 1 164 ? 5.452 -3.886 -16.437 1.00 97.19 164 TRP A N 1
ATOM 1325 C CA . TRP A 1 164 ? 5.671 -3.728 -17.860 1.00 97.19 164 TRP A CA 1
ATOM 1326 C C . TRP A 1 164 ? 6.936 -4.481 -18.251 1.00 97.19 164 TRP A C 1
ATOM 1328 O O . TRP A 1 164 ? 7.969 -4.345 -17.596 1.00 97.19 164 TRP A O 1
ATOM 1338 N N . GLU A 1 165 ? 6.861 -5.252 -19.328 1.00 96.56 165 GLU A N 1
ATOM 1339 C CA . GLU A 1 165 ? 7.999 -5.959 -19.903 1.00 96.56 165 GLU A CA 1
ATOM 1340 C C . GLU A 1 165 ? 8.012 -5.781 -21.424 1.00 96.56 165 GLU A C 1
ATOM 1342 O O . GLU A 1 165 ? 6.981 -5.851 -22.104 1.00 96.56 165 GLU A O 1
ATOM 1347 N N . GLU A 1 166 ? 9.201 -5.539 -21.964 1.00 94.31 166 GLU A N 1
ATOM 1348 C CA . GLU A 1 166 ? 9.440 -5.445 -23.394 1.00 94.31 166 GLU A CA 1
ATOM 1349 C C . GLU A 1 166 ? 8.994 -6.737 -24.102 1.00 94.31 166 GLU A C 1
ATOM 1351 O O . GLU A 1 166 ? 9.398 -7.840 -23.749 1.00 94.31 166 GLU A O 1
ATOM 1356 N N . GLY A 1 167 ? 8.131 -6.604 -25.112 1.00 94.31 167 GLY A N 1
ATOM 1357 C CA . GLY A 1 167 ? 7.562 -7.731 -25.859 1.00 94.31 167 GLY A CA 1
ATOM 1358 C C . GLY A 1 167 ? 6.315 -8.357 -25.224 1.00 94.31 167 GLY A C 1
ATOM 1359 O O . GLY A 1 167 ? 5.402 -8.728 -25.960 1.00 94.31 167 GLY A O 1
ATOM 1360 N N . SER A 1 168 ? 6.224 -8.405 -23.892 1.00 93.56 168 SER A N 1
ATOM 1361 C CA . SER A 1 168 ? 5.067 -8.969 -23.170 1.00 93.56 168 SER A CA 1
ATOM 1362 C C . SER A 1 168 ? 3.971 -7.938 -22.866 1.00 93.56 168 SER A C 1
ATOM 1364 O O . SER A 1 168 ? 2.808 -8.298 -22.684 1.00 93.56 168 SER A O 1
ATOM 1366 N N . GLY A 1 169 ? 4.314 -6.648 -22.817 1.00 94.94 169 GLY A N 1
ATOM 1367 C CA . GLY A 1 169 ? 3.375 -5.571 -22.510 1.00 94.94 169 GLY A CA 1
ATOM 1368 C C . GLY A 1 169 ? 3.104 -5.425 -21.012 1.00 94.94 169 GLY A C 1
ATOM 1369 O O . GLY A 1 169 ? 4.016 -5.544 -20.198 1.00 94.94 169 GLY A O 1
ATOM 1370 N N . ILE A 1 170 ? 1.859 -5.094 -20.659 1.00 95.62 170 ILE A N 1
ATOM 1371 C CA . ILE A 1 170 ? 1.447 -4.803 -19.278 1.00 95.62 170 ILE A CA 1
ATOM 1372 C C . ILE A 1 170 ? 0.825 -6.046 -18.647 1.00 95.62 170 ILE A C 1
ATOM 1374 O O . ILE A 1 170 ? -0.100 -6.629 -19.216 1.00 95.62 170 ILE A O 1
ATOM 1378 N N . ALA A 1 171 ? 1.237 -6.366 -17.426 1.00 97.19 171 ALA A N 1
ATOM 1379 C CA . ALA A 1 171 ? 0.564 -7.309 -16.549 1.00 97.19 171 ALA A CA 1
ATOM 1380 C C . ALA A 1 171 ? 0.221 -6.646 -15.208 1.00 97.19 171 ALA A C 1
ATOM 1382 O O . ALA A 1 171 ? 0.902 -5.736 -14.740 1.00 97.19 171 ALA A O 1
ATOM 1383 N N . THR A 1 172 ? -0.844 -7.116 -14.573 1.00 97.00 172 THR A N 1
ATOM 1384 C CA . THR A 1 172 ? -1.109 -6.860 -13.153 1.00 97.00 172 THR A CA 1
ATOM 1385 C C . THR A 1 172 ? -1.318 -8.190 -12.460 1.00 97.00 172 THR A C 1
ATOM 1387 O O . THR A 1 172 ? -1.475 -9.219 -13.122 1.00 97.00 172 THR A O 1
ATOM 1390 N N . GLY A 1 173 ? -1.321 -8.188 -11.136 1.00 95.69 173 GLY A N 1
ATOM 1391 C CA . GLY A 1 173 ? -1.598 -9.409 -10.406 1.00 95.69 173 GLY A CA 1
ATOM 1392 C C . GLY A 1 173 ? -1.452 -9.259 -8.911 1.00 95.69 173 GLY A C 1
ATOM 1393 O O . GLY A 1 173 ? -1.563 -8.156 -8.362 1.00 95.69 173 GLY A O 1
ATOM 1394 N N . LYS A 1 174 ? -1.220 -10.392 -8.255 1.00 93.06 174 LYS A N 1
ATOM 1395 C CA . LYS A 1 174 ? -0.911 -10.452 -6.832 1.00 93.06 174 LYS A CA 1
ATOM 1396 C C . LYS A 1 174 ? 0.529 -10.856 -6.572 1.00 93.06 174 LYS A C 1
ATOM 1398 O O . LYS A 1 174 ? 1.080 -11.686 -7.291 1.00 93.06 174 LYS A O 1
ATOM 1403 N N . VAL A 1 175 ? 1.099 -10.273 -5.528 1.00 89.75 175 VAL A N 1
ATOM 1404 C CA . VAL A 1 175 ? 2.391 -10.656 -4.966 1.00 89.75 175 VAL A CA 1
ATOM 1405 C C . VAL A 1 175 ? 2.125 -11.557 -3.769 1.00 89.75 175 VAL A C 1
ATOM 1407 O O . VAL A 1 175 ? 1.401 -11.167 -2.855 1.00 89.75 175 VAL A O 1
ATOM 1410 N N . GLU A 1 176 ? 2.699 -12.754 -3.777 1.00 86.75 176 GLU A N 1
ATOM 1411 C CA . GLU A 1 176 ? 2.703 -13.661 -2.633 1.00 86.75 176 GLU A CA 1
ATOM 1412 C C . GLU A 1 176 ? 4.130 -13.778 -2.097 1.00 86.75 176 GLU A C 1
ATOM 1414 O O . GLU A 1 176 ? 5.058 -14.128 -2.834 1.00 86.75 176 GLU A O 1
ATOM 1419 N N . LEU A 1 177 ? 4.299 -13.455 -0.816 1.00 79.62 177 LEU A N 1
ATOM 1420 C CA . LEU A 1 177 ? 5.547 -13.638 -0.086 1.00 79.62 177 LEU A CA 1
ATOM 1421 C C . LEU A 1 177 ? 5.504 -15.003 0.602 1.00 79.62 177 LEU A C 1
ATOM 1423 O O . LEU A 1 177 ? 4.656 -15.248 1.457 1.00 79.62 177 LEU A O 1
ATOM 1427 N N . LEU A 1 178 ? 6.416 -15.884 0.212 1.00 77.94 178 LEU A N 1
ATOM 1428 C CA . LEU A 1 178 ? 6.643 -17.174 0.848 1.00 77.94 178 LEU A CA 1
ATOM 1429 C C . LEU A 1 178 ? 7.798 -17.074 1.852 1.00 77.94 178 LEU A C 1
ATOM 1431 O O . LEU A 1 178 ? 8.598 -16.137 1.819 1.00 77.94 178 LEU A O 1
ATOM 1435 N N . GLU A 1 179 ? 7.922 -18.081 2.716 1.00 72.31 179 GLU A N 1
ATOM 1436 C CA . GLU A 1 179 ? 9.055 -18.186 3.638 1.00 72.31 179 GLU A CA 1
ATOM 1437 C C . GLU A 1 179 ? 10.408 -18.140 2.900 1.00 72.31 179 GLU A C 1
ATOM 1439 O O . GLU A 1 179 ? 10.597 -18.764 1.849 1.00 72.31 179 GLU A O 1
ATOM 1444 N N . GLY A 1 180 ? 11.366 -17.406 3.479 1.00 67.56 180 GLY A N 1
ATOM 1445 C CA . GLY A 1 180 ? 12.735 -17.294 2.967 1.00 67.56 180 GLY A CA 1
ATOM 1446 C C . GLY A 1 180 ? 12.904 -16.363 1.761 1.00 67.56 180 GLY A C 1
ATOM 1447 O O . GLY A 1 180 ? 13.609 -16.729 0.822 1.00 67.56 180 GLY A O 1
ATOM 1448 N N . ASP A 1 181 ? 12.254 -15.191 1.769 1.00 69.38 181 ASP A N 1
ATOM 1449 C CA . ASP A 1 181 ? 12.338 -14.134 0.734 1.00 69.38 181 ASP A CA 1
ATOM 1450 C C . ASP A 1 181 ? 11.967 -14.580 -0.689 1.00 69.38 181 ASP A C 1
ATOM 1452 O O . ASP A 1 181 ? 12.365 -13.984 -1.698 1.00 69.38 181 ASP A O 1
ATOM 1456 N N . ARG A 1 182 ? 11.173 -15.646 -0.793 1.00 78.94 182 ARG A N 1
ATOM 1457 C CA . ARG A 1 182 ? 10.646 -16.110 -2.072 1.00 78.94 182 ARG A CA 1
ATOM 1458 C C . ARG A 1 182 ? 9.394 -15.320 -2.413 1.00 78.94 182 ARG A C 1
ATOM 1460 O O . ARG A 1 182 ? 8.433 -15.310 -1.655 1.00 78.94 182 ARG A O 1
ATOM 1467 N N . THR A 1 183 ? 9.386 -14.706 -3.588 1.00 85.19 183 THR A N 1
ATOM 1468 C CA . THR A 1 183 ? 8.237 -13.948 -4.086 1.00 85.19 183 THR A CA 1
ATOM 1469 C C . THR A 1 183 ? 7.659 -14.619 -5.323 1.00 85.19 183 THR A C 1
ATOM 1471 O O . THR A 1 183 ? 8.396 -14.927 -6.262 1.00 85.19 183 THR A O 1
ATOM 1474 N N . ILE A 1 184 ? 6.341 -14.828 -5.338 1.00 89.88 184 ILE A N 1
ATOM 1475 C CA . ILE A 1 184 ? 5.598 -15.340 -6.495 1.00 89.88 184 ILE A CA 1
ATOM 1476 C C . ILE A 1 184 ? 4.658 -14.252 -7.015 1.00 89.88 184 ILE A C 1
ATOM 1478 O O . ILE A 1 184 ? 3.965 -13.587 -6.246 1.00 89.88 184 ILE A O 1
ATOM 1482 N N . LEU A 1 185 ? 4.633 -14.083 -8.339 1.00 93.00 185 LEU A N 1
ATOM 1483 C CA . LEU A 1 185 ? 3.728 -13.168 -9.029 1.00 93.00 185 LEU A CA 1
ATOM 1484 C C . LEU A 1 185 ? 2.600 -13.955 -9.696 1.00 93.00 185 LEU A C 1
ATOM 1486 O O . LEU A 1 185 ? 2.815 -14.668 -10.677 1.00 93.00 185 LEU A O 1
ATOM 1490 N N . HIS A 1 186 ? 1.383 -13.783 -9.193 1.00 94.94 186 HIS A N 1
ATOM 1491 C CA . HIS A 1 186 ? 0.174 -14.369 -9.765 1.00 94.94 186 HIS A CA 1
ATOM 1492 C C . HIS A 1 186 ? -0.476 -13.366 -10.711 1.00 94.94 186 HIS A C 1
ATOM 1494 O O . HIS A 1 186 ? -1.137 -12.434 -10.252 1.00 94.94 186 HIS A O 1
ATOM 1500 N N . LYS A 1 187 ? -0.262 -13.522 -12.022 1.00 96.50 187 LYS A N 1
ATOM 1501 C CA . LYS A 1 187 ? -0.792 -12.605 -13.046 1.00 96.50 187 LYS A CA 1
ATOM 1502 C C . LYS A 1 187 ? -2.315 -12.726 -13.166 1.00 96.50 187 LYS A C 1
ATOM 1504 O O . LYS A 1 187 ? -2.854 -13.829 -13.243 1.00 96.50 187 LYS A O 1
ATOM 1509 N N . ASP A 1 188 ? -2.998 -11.586 -13.221 1.00 94.31 188 ASP A N 1
ATOM 1510 C CA . ASP A 1 188 ? -4.414 -11.520 -13.571 1.00 94.31 188 ASP A CA 1
ATOM 1511 C C . ASP A 1 188 ? -4.598 -11.942 -15.042 1.00 94.31 188 ASP A C 1
ATOM 1513 O O . ASP A 1 188 ? -3.747 -11.667 -15.890 1.00 94.31 188 ASP A O 1
ATOM 1517 N N . ALA A 1 189 ? -5.739 -12.558 -15.373 1.00 93.25 189 ALA A N 1
ATOM 1518 C CA . ALA A 1 189 ? -6.055 -12.927 -16.760 1.00 93.25 189 ALA A CA 1
ATOM 1519 C C . ALA A 1 189 ? -6.119 -11.704 -17.695 1.00 93.25 189 ALA A C 1
ATOM 1521 O O . ALA A 1 189 ? -5.813 -11.795 -18.882 1.00 93.25 189 ALA A O 1
ATOM 1522 N N . THR A 1 190 ? -6.513 -10.552 -17.148 1.00 92.69 190 THR A N 1
ATOM 1523 C CA . THR A 1 190 ? -6.545 -9.259 -17.836 1.00 92.69 190 THR A CA 1
ATOM 1524 C C . THR A 1 190 ? -6.025 -8.171 -16.898 1.00 92.69 190 THR A C 1
ATOM 1526 O O . THR A 1 190 ? -6.469 -8.147 -15.747 1.00 92.69 190 THR A O 1
ATOM 1529 N N . PRO A 1 191 ? -5.170 -7.239 -17.365 1.00 93.94 191 PRO A N 1
ATOM 1530 C CA . PRO A 1 191 ? -4.642 -6.170 -16.522 1.00 93.94 191 PRO A CA 1
ATOM 1531 C C . PRO A 1 191 ? -5.733 -5.322 -15.853 1.00 93.94 191 PRO A C 1
ATOM 1533 O O . PRO A 1 191 ? -6.601 -4.751 -16.518 1.00 93.94 191 PRO A O 1
ATOM 1536 N N . GLU A 1 192 ? -5.664 -5.192 -14.531 1.00 93.12 192 GLU A N 1
ATOM 1537 C CA . GLU A 1 192 ? -6.618 -4.443 -13.722 1.00 93.12 192 GLU A CA 1
ATOM 1538 C C . GLU A 1 192 ? -6.455 -2.930 -13.948 1.00 93.12 192 GLU A C 1
ATOM 1540 O O . GLU A 1 192 ? -5.428 -2.324 -13.629 1.00 93.12 192 GLU A O 1
ATOM 1545 N N . VAL A 1 193 ? -7.518 -2.288 -14.447 1.00 89.19 193 VAL A N 1
ATOM 1546 C CA . VAL A 1 193 ? -7.548 -0.845 -14.759 1.00 89.19 193 VAL A CA 1
ATOM 1547 C C . VAL A 1 193 ? -7.200 0.022 -13.546 1.00 89.19 193 VAL A C 1
ATOM 1549 O O . VAL A 1 193 ? -6.524 1.040 -13.677 1.00 89.19 193 VAL A O 1
ATOM 1552 N N . ARG A 1 194 ? -7.641 -0.376 -12.349 1.00 84.62 194 ARG A N 1
ATOM 1553 C CA . ARG A 1 194 ? -7.411 0.386 -11.113 1.00 84.62 194 ARG A CA 1
ATOM 1554 C C . ARG A 1 194 ? -5.948 0.390 -10.705 1.00 84.62 194 ARG A C 1
ATOM 1556 O O . ARG A 1 194 ? -5.429 1.444 -10.358 1.00 84.62 194 ARG A O 1
ATOM 1563 N N . THR A 1 195 ? -5.294 -0.763 -10.792 1.00 88.19 195 THR A N 1
ATOM 1564 C CA . THR A 1 195 ? -3.868 -0.908 -10.490 1.00 88.19 195 THR A CA 1
ATOM 1565 C C . THR A 1 195 ? -3.037 -0.064 -11.451 1.00 88.19 195 THR A C 1
ATOM 1567 O O . THR A 1 195 ? -2.175 0.689 -11.011 1.00 88.19 195 THR A O 1
ATOM 1570 N N . ARG A 1 196 ? -3.370 -0.075 -12.748 1.00 90.50 196 ARG A N 1
ATOM 1571 C CA . ARG A 1 196 ? -2.726 0.799 -13.745 1.00 90.50 196 ARG A CA 1
ATOM 1572 C C . ARG A 1 196 ? -2.902 2.285 -13.428 1.00 90.50 196 ARG A C 1
ATOM 1574 O O . ARG A 1 196 ? -1.929 3.032 -13.424 1.00 90.50 196 ARG A O 1
ATOM 1581 N N . ALA A 1 197 ? -4.129 2.706 -13.117 1.00 86.69 197 ALA A N 1
ATOM 1582 C CA . ALA A 1 197 ? -4.422 4.095 -12.769 1.00 86.69 197 ALA A CA 1
ATOM 1583 C C . ALA A 1 197 ? -3.696 4.546 -11.490 1.00 86.69 197 ALA A C 1
ATOM 1585 O O . ALA A 1 197 ? -3.257 5.692 -11.413 1.00 86.69 197 ALA A O 1
ATOM 1586 N N . LEU A 1 198 ? -3.558 3.654 -10.504 1.00 86.44 198 LEU A N 1
ATOM 1587 C CA . LEU A 1 198 ? -2.774 3.900 -9.296 1.00 86.44 198 LEU A CA 1
ATOM 1588 C C . LEU A 1 198 ? -1.298 4.118 -9.641 1.00 86.44 198 LEU A C 1
ATOM 1590 O O . LEU A 1 198 ? -0.752 5.164 -9.304 1.00 86.44 198 LEU A O 1
ATOM 1594 N N . VAL A 1 199 ? -0.681 3.171 -10.352 1.00 89.56 199 VAL A N 1
ATOM 1595 C CA . VAL A 1 199 ? 0.746 3.233 -10.710 1.00 89.56 199 VAL A CA 1
ATOM 1596 C C . VAL A 1 199 ? 1.053 4.483 -11.520 1.00 89.56 199 VAL A C 1
ATOM 1598 O O . VAL A 1 199 ? 2.019 5.176 -11.225 1.00 89.56 199 VAL A O 1
ATOM 1601 N N . ARG A 1 200 ? 0.195 4.834 -12.482 1.00 88.94 200 ARG A N 1
ATOM 1602 C CA . ARG A 1 200 ? 0.352 6.066 -13.260 1.00 88.94 200 ARG A CA 1
ATOM 1603 C C . ARG A 1 200 ? 0.438 7.307 -12.371 1.00 88.94 200 ARG A C 1
ATOM 1605 O O . ARG A 1 200 ? 1.329 8.125 -12.568 1.00 88.94 200 ARG A O 1
ATOM 1612 N N . LYS A 1 201 ? -0.456 7.431 -11.385 1.00 87.75 201 LYS A N 1
ATOM 1613 C CA . LYS A 1 201 ? -0.455 8.566 -10.447 1.00 87.75 201 LYS A CA 1
ATOM 1614 C C . LYS A 1 201 ? 0.791 8.594 -9.565 1.00 87.75 201 LYS A C 1
ATOM 1616 O O . LYS A 1 201 ? 1.343 9.669 -9.354 1.00 87.75 201 LYS A O 1
ATOM 1621 N N . VAL A 1 202 ? 1.227 7.428 -9.083 1.00 87.00 202 VAL A N 1
ATOM 1622 C CA . VAL A 1 202 ? 2.456 7.293 -8.285 1.00 87.00 202 VAL A CA 1
ATOM 1623 C C . VAL A 1 202 ? 3.667 7.740 -9.106 1.00 87.00 202 VAL A C 1
ATOM 1625 O O . VAL A 1 202 ? 4.431 8.593 -8.667 1.00 87.00 202 VAL A O 1
ATOM 1628 N N . LEU A 1 203 ? 3.813 7.228 -10.331 1.00 86.94 203 LEU A N 1
ATOM 1629 C CA . LEU A 1 203 ? 4.940 7.556 -11.206 1.00 86.94 203 LEU A CA 1
ATOM 1630 C C . LEU A 1 203 ? 4.969 9.031 -11.618 1.00 86.94 203 LEU A C 1
ATOM 1632 O O . LEU A 1 203 ? 6.047 9.588 -11.783 1.00 86.94 203 LEU A O 1
ATOM 1636 N N . GLU A 1 204 ? 3.810 9.681 -11.754 1.00 84.12 204 GLU A N 1
ATOM 1637 C CA . GLU A 1 204 ? 3.722 11.125 -12.017 1.00 84.12 204 GLU A CA 1
ATOM 1638 C C . GLU A 1 204 ? 4.366 11.989 -10.925 1.00 84.12 204 GLU A C 1
ATOM 1640 O O . GLU A 1 204 ? 4.726 13.128 -11.210 1.00 84.12 204 GLU A O 1
ATOM 1645 N N . HIS A 1 205 ? 4.520 11.450 -9.714 1.00 85.25 205 HIS A N 1
ATOM 1646 C CA . HIS A 1 205 ? 5.004 12.171 -8.533 1.00 85.25 205 HIS A CA 1
ATOM 1647 C C . HIS A 1 205 ? 6.268 11.536 -7.945 1.00 85.25 205 HIS A C 1
ATOM 1649 O O . HIS A 1 205 ? 6.714 11.908 -6.865 1.00 85.25 205 HIS A O 1
ATOM 1655 N N . ALA A 1 206 ? 6.869 10.588 -8.664 1.00 86.56 206 ALA A N 1
ATOM 1656 C CA . ALA A 1 206 ? 8.134 9.977 -8.298 1.00 86.56 206 ALA A CA 1
ATOM 1657 C C . ALA A 1 206 ? 9.298 10.893 -8.703 1.00 86.56 206 ALA A C 1
ATOM 1659 O O . ALA A 1 206 ? 9.972 10.654 -9.705 1.00 86.56 206 ALA A O 1
ATOM 1660 N N . GLU A 1 207 ? 9.527 11.953 -7.923 1.00 83.75 207 GLU A N 1
ATOM 1661 C CA . GLU A 1 207 ? 10.537 12.995 -8.196 1.00 83.75 207 GLU A CA 1
ATOM 1662 C C . GLU A 1 207 ? 11.966 12.446 -8.336 1.00 83.75 207 GLU A C 1
ATOM 1664 O O . GLU A 1 207 ? 12.812 13.041 -8.999 1.00 83.75 207 GLU A O 1
ATOM 1669 N N . VAL A 1 208 ? 12.229 11.287 -7.730 1.00 83.19 208 VAL A N 1
ATOM 1670 C CA . VAL A 1 208 ? 13.518 10.584 -7.780 1.00 83.19 208 VAL A CA 1
ATOM 1671 C C . VAL A 1 208 ? 13.810 9.938 -9.144 1.00 83.19 208 VAL A C 1
ATOM 1673 O O . VAL A 1 208 ? 14.952 9.565 -9.425 1.00 83.19 208 VAL A O 1
ATOM 1676 N N . LEU A 1 209 ? 12.793 9.751 -9.990 1.00 86.00 209 LEU A N 1
ATOM 1677 C CA . LEU A 1 209 ? 12.937 9.082 -11.279 1.00 86.00 209 LEU A CA 1
ATOM 1678 C C . LEU A 1 209 ? 13.299 10.080 -12.380 1.00 86.00 209 LEU A C 1
ATOM 1680 O O . LEU A 1 209 ? 12.790 11.197 -12.439 1.00 86.00 209 LEU A O 1
ATOM 1684 N N . ASP A 1 210 ? 14.143 9.640 -13.315 1.00 86.00 210 ASP A N 1
ATOM 1685 C CA . ASP A 1 210 ? 14.442 10.417 -14.517 1.00 86.00 210 ASP A CA 1
ATOM 1686 C C . ASP A 1 210 ? 13.146 10.713 -15.297 1.00 86.00 210 ASP A C 1
ATOM 1688 O O . ASP A 1 210 ? 12.331 9.819 -15.547 1.00 86.00 210 ASP A O 1
ATOM 1692 N N . TYR A 1 211 ? 12.954 11.967 -15.716 1.00 83.94 211 TYR A N 1
ATOM 1693 C CA . TYR A 1 211 ? 11.730 12.400 -16.401 1.00 83.94 211 TYR A CA 1
ATOM 1694 C C . TYR A 1 211 ? 11.423 11.589 -17.672 1.00 83.94 211 TYR A C 1
ATOM 1696 O O . TYR A 1 211 ? 10.253 11.445 -18.041 1.00 83.94 211 TYR A O 1
ATOM 1704 N N . ARG A 1 212 ? 12.443 11.049 -18.355 1.00 85.19 212 ARG A N 1
ATOM 1705 C CA . ARG A 1 212 ? 12.280 10.186 -19.535 1.00 85.19 212 ARG A CA 1
ATOM 1706 C C . ARG A 1 212 ? 11.732 8.830 -19.132 1.00 85.19 212 ARG A C 1
ATOM 1708 O O . ARG A 1 212 ? 10.836 8.331 -19.806 1.00 85.19 212 ARG A O 1
ATOM 1715 N N . LEU A 1 213 ? 12.225 8.269 -18.027 1.00 84.38 213 LEU A N 1
ATOM 1716 C CA . LEU A 1 213 ? 11.708 7.023 -17.464 1.00 84.38 213 LEU A CA 1
ATOM 1717 C C . LEU A 1 213 ? 10.245 7.194 -17.046 1.00 84.38 213 LEU A C 1
ATOM 1719 O O . LEU A 1 213 ? 9.404 6.382 -17.427 1.00 84.38 213 LEU A O 1
ATOM 1723 N N . VAL A 1 214 ? 9.920 8.285 -16.346 1.00 84.81 214 VAL A N 1
ATOM 1724 C CA . VAL A 1 214 ? 8.535 8.600 -15.961 1.00 84.81 214 VAL A CA 1
ATOM 1725 C C . VAL A 1 214 ? 7.650 8.746 -17.197 1.00 84.81 214 VAL A C 1
ATOM 1727 O O . VAL A 1 214 ? 6.599 8.115 -17.279 1.00 84.81 214 VAL A O 1
ATOM 1730 N N . SER A 1 215 ? 8.077 9.535 -18.186 1.00 83.38 215 SER A N 1
ATOM 1731 C CA . SER A 1 215 ? 7.307 9.751 -19.418 1.00 83.38 215 SER A CA 1
ATOM 1732 C C . SER A 1 215 ? 7.067 8.443 -20.172 1.00 83.38 215 SER A C 1
ATOM 1734 O O . SER A 1 215 ? 5.935 8.163 -20.562 1.00 83.38 215 SER A O 1
ATOM 1736 N N . PHE A 1 216 ? 8.097 7.604 -20.295 1.00 87.12 216 PHE A N 1
ATOM 1737 C CA . PHE A 1 216 ? 7.984 6.290 -20.916 1.00 87.12 216 PHE A CA 1
ATOM 1738 C C . PHE A 1 216 ? 6.983 5.399 -20.173 1.00 87.12 216 PHE A C 1
ATOM 1740 O O . PHE A 1 216 ? 6.051 4.877 -20.780 1.00 87.12 216 PHE A O 1
ATOM 1747 N N . LEU A 1 217 ? 7.126 5.249 -18.854 1.00 84.12 217 LEU A N 1
ATOM 1748 C CA . LEU A 1 217 ? 6.237 4.396 -18.062 1.00 84.12 217 LEU A CA 1
ATOM 1749 C C . LEU A 1 217 ? 4.788 4.913 -18.065 1.00 84.12 217 LEU A C 1
ATOM 1751 O O . LEU A 1 217 ? 3.851 4.114 -18.060 1.00 84.12 217 LEU A O 1
ATOM 1755 N N . LYS A 1 218 ? 4.580 6.232 -18.154 1.00 82.50 218 LYS A N 1
ATOM 1756 C CA . LYS A 1 218 ? 3.249 6.842 -18.312 1.00 82.50 218 LYS A CA 1
ATOM 1757 C C . LYS A 1 218 ? 2.568 6.461 -19.623 1.00 82.50 218 LYS A C 1
ATOM 1759 O O . LYS A 1 218 ? 1.361 6.250 -19.637 1.00 82.50 218 LYS A O 1
ATOM 1764 N N . GLU A 1 219 ? 3.313 6.348 -20.719 1.00 83.19 219 GLU A N 1
ATOM 1765 C CA . GLU A 1 219 ? 2.764 5.848 -21.988 1.00 83.19 219 GLU A CA 1
ATOM 1766 C C . GLU A 1 219 ? 2.406 4.360 -21.919 1.00 83.19 219 GLU A C 1
ATOM 1768 O O . GLU A 1 219 ? 1.556 3.884 -22.674 1.00 83.19 219 GLU A O 1
ATOM 1773 N N . LYS A 1 220 ? 3.064 3.616 -21.022 1.00 82.50 220 LYS A N 1
ATOM 1774 C CA . LYS A 1 220 ? 2.834 2.186 -20.807 1.00 82.50 220 LYS A CA 1
ATOM 1775 C C . LYS A 1 220 ? 1.860 1.886 -19.664 1.00 82.50 220 LYS A C 1
ATOM 1777 O O . LYS A 1 220 ? 1.644 0.712 -19.396 1.00 82.50 220 LYS A O 1
ATOM 1782 N N . THR A 1 221 ? 1.275 2.879 -18.988 1.00 77.06 221 THR A N 1
ATOM 1783 C CA . THR A 1 221 ? 0.310 2.686 -17.882 1.00 77.06 221 THR A CA 1
ATOM 1784 C C . THR A 1 221 ? -1.093 3.124 -18.264 1.00 77.06 221 THR A C 1
ATOM 1786 O O . THR A 1 221 ? -1.992 2.260 -18.129 1.00 77.06 221 THR A O 1
#

Foldseek 3Di:
DDPPPPDDWDKFAAQPKWKWFADPVGIDIFGWGIDTLFWTKTWDPAQCVLVVADAQDWGWIWTDDPPDTDIWIWTFHDTDRTMTIITTDDDDPVRSVVSCCSPPLLNQLQFWDWDDLVPAQPVQNPQWPTWTAGPSGWIWTFHADPVRHTAKIWIDRAQKIWIQGVPVAIWIATWDQDPPSDIDGDTDPDHDPVRLVSVLSSLVNNPVDDPVVSVVVNVRD

Radius of gyration: 19.04 Å; Cα contacts (8 Å, |Δi|>4): 450; chains: 1; bounding box: 52×36×56 Å